Protein AF-A0A973GN82-F1 (afdb_monomer)

Foldseek 3Di:
DFADDFLVCLLQLLFADPCLQVQLLVLLVPQLVVQPFWQWKFWFDCSLVVNDARRDATEMETDGDDPDPVRLVVSVVSSVVSNVVSCVVRSHHYDYPDDDPPDDVVNCVVPPCDLLNLVRVVVSCVDPSGNPNDDDPVSVVSVPDDDPLLVVVLVVLVVLLVLLVPQDQWADSPDPSNRVSLVSLLCVQLVQLVSLCVVVVPPDPVPPVRSNVSVVPDPFDPLLVVLNVLSPVLSVVVSVLVVVSNVCRNVQDPVNSVVVVVSSRVSSNSSSVSSNSNSVRVSVVSVVVD

Structure (mmCIF, N/CA/C/O backbone):
data_AF-A0A973GN82-F1
#
_entry.id   AF-A0A973GN82-F1
#
loop_
_atom_site.group_PDB
_atom_site.id
_atom_site.type_symbol
_atom_site.label_atom_id
_atom_site.label_alt_id
_atom_site.label_comp_id
_atom_site.label_asym_id
_atom_site.label_entity_id
_atom_site.label_seq_id
_atom_site.pdbx_PDB_ins_code
_atom_site.Cartn_x
_atom_site.Cartn_y
_atom_site.Cartn_z
_atom_site.occupancy
_atom_site.B_iso_or_equiv
_atom_site.auth_seq_id
_atom_site.auth_comp_id
_atom_site.auth_asym_id
_atom_site.auth_atom_id
_atom_site.pdbx_PDB_model_num
ATOM 1 N N . MET A 1 1 ? -0.354 1.798 1.390 1.00 60.47 1 MET A N 1
ATOM 2 C CA . MET A 1 1 ? 0.677 0.922 0.785 1.00 60.47 1 MET A CA 1
ATOM 3 C C . MET A 1 1 ? 0.715 1.146 -0.733 1.00 60.47 1 MET A C 1
ATOM 5 O O . MET A 1 1 ? -0.150 1.851 -1.234 1.00 60.47 1 MET A O 1
ATOM 9 N N . GLY A 1 2 ? 1.735 0.681 -1.466 1.00 79.25 2 GLY A N 1
ATOM 10 C CA . GLY A 1 2 ? 1.839 0.871 -2.925 1.00 79.25 2 GLY A CA 1
ATOM 11 C C . GLY A 1 2 ? 1.819 -0.453 -3.690 1.00 79.25 2 GLY A C 1
ATOM 12 O O . GLY A 1 2 ? 2.875 -1.052 -3.871 1.00 79.25 2 GLY A O 1
ATOM 13 N N . VAL A 1 3 ? 0.655 -0.880 -4.179 1.00 88.69 3 VAL A N 1
ATOM 14 C CA . VAL A 1 3 ? 0.427 -2.168 -4.855 1.00 88.69 3 VAL A CA 1
ATOM 15 C C . VAL A 1 3 ? 1.295 -2.319 -6.111 1.00 88.69 3 VAL A C 1
ATOM 17 O O . VAL A 1 3 ? 1.466 -1.372 -6.887 1.00 88.69 3 VAL A O 1
ATOM 20 N N . ILE A 1 4 ? 1.841 -3.526 -6.299 1.00 89.38 4 ILE A N 1
ATOM 21 C CA . ILE A 1 4 ? 2.437 -3.995 -7.557 1.00 89.38 4 ILE A CA 1
ATOM 22 C C . ILE A 1 4 ? 1.507 -5.048 -8.164 1.00 89.38 4 ILE A C 1
ATOM 24 O O . ILE A 1 4 ? 1.378 -6.145 -7.620 1.00 89.38 4 ILE A O 1
ATOM 28 N N . TYR A 1 5 ? 0.871 -4.709 -9.284 1.00 88.69 5 TYR A N 1
ATOM 29 C CA . TYR A 1 5 ? -0.055 -5.587 -9.999 1.00 88.69 5 TYR A CA 1
ATOM 30 C C . TYR A 1 5 ? 0.686 -6.697 -10.743 1.00 88.69 5 TYR A C 1
ATOM 32 O O . TYR A 1 5 ? 1.762 -6.495 -11.308 1.00 88.69 5 TYR A O 1
ATOM 40 N N . SER A 1 6 ? 0.099 -7.889 -10.754 1.00 87.88 6 SER A N 1
ATOM 41 C CA . SER A 1 6 ? 0.573 -8.981 -11.600 1.00 87.88 6 SER A CA 1
ATOM 42 C C . SER A 1 6 ? 0.220 -8.736 -13.070 1.00 87.88 6 SER A C 1
ATOM 44 O O . SER A 1 6 ? -0.770 -8.078 -13.392 1.00 87.88 6 SER A O 1
ATOM 46 N N . SER A 1 7 ? 0.970 -9.344 -13.991 1.00 87.62 7 SER A N 1
ATOM 47 C CA . SER A 1 7 ? 0.651 -9.322 -15.427 1.00 87.62 7 SER A CA 1
ATOM 48 C C . SER A 1 7 ? -0.754 -9.866 -15.720 1.00 87.62 7 SER A C 1
ATOM 50 O O . SER A 1 7 ? -1.430 -9.426 -16.648 1.00 87.62 7 SER A O 1
ATOM 52 N N . ALA A 1 8 ? -1.218 -10.821 -14.906 1.00 87.38 8 ALA A N 1
ATOM 53 C CA . ALA A 1 8 ? -2.556 -11.389 -15.004 1.00 87.38 8 ALA A CA 1
ATOM 54 C C . ALA A 1 8 ? -3.647 -10.383 -14.605 1.00 87.38 8 ALA A C 1
ATOM 56 O O . ALA A 1 8 ? -4.681 -10.330 -15.265 1.00 87.38 8 ALA A O 1
ATOM 57 N N . GLU A 1 9 ? -3.425 -9.578 -13.563 1.00 88.44 9 GLU A N 1
ATOM 58 C CA . GLU A 1 9 ? -4.331 -8.478 -13.205 1.00 88.44 9 GLU A CA 1
ATOM 59 C C . GLU A 1 9 ? -4.343 -7.414 -14.304 1.00 88.44 9 GLU A C 1
ATOM 61 O O . GLU A 1 9 ? -5.416 -7.014 -14.753 1.00 88.44 9 GLU A O 1
ATOM 66 N N . LEU A 1 10 ? -3.167 -7.047 -14.819 1.00 86.94 10 LEU A N 1
ATOM 67 C CA . LEU A 1 10 ? -3.039 -6.061 -15.889 1.00 86.94 10 LEU A CA 1
ATOM 68 C C . LEU A 1 10 ? -3.772 -6.497 -17.169 1.00 86.94 10 LEU A C 1
ATOM 70 O O . LEU A 1 10 ? -4.616 -5.770 -17.675 1.00 86.94 10 LEU A O 1
ATOM 74 N N . SER A 1 11 ? -3.517 -7.718 -17.651 1.00 85.75 11 SER A N 1
ATOM 75 C CA . SER A 1 11 ? -4.138 -8.261 -18.875 1.00 85.75 11 SER A CA 1
ATOM 76 C C . SER A 1 11 ? -5.664 -8.377 -18.812 1.00 85.75 11 SER A C 1
ATOM 78 O O . SER A 1 11 ? -6.322 -8.414 -19.848 1.00 85.75 11 SER A O 1
ATOM 80 N N . ARG A 1 12 ? -6.238 -8.441 -17.605 1.00 86.00 12 ARG A N 1
ATOM 81 C CA . ARG A 1 12 ? -7.692 -8.477 -17.390 1.00 86.00 12 ARG A CA 1
ATOM 82 C C . ARG A 1 12 ? -8.290 -7.093 -17.140 1.00 86.00 12 ARG A C 1
ATOM 84 O O . ARG A 1 12 ? -9.493 -7.000 -16.921 1.00 86.00 12 ARG A O 1
ATOM 91 N N . GLY A 1 13 ? -7.474 -6.038 -17.135 1.00 83.12 13 GLY A N 1
ATOM 92 C CA . GLY A 1 13 ? -7.902 -4.701 -16.731 1.00 83.12 13 GLY A CA 1
ATOM 93 C C . GLY A 1 13 ? -8.304 -4.619 -15.255 1.00 83.12 13 GLY A C 1
ATOM 94 O O . GLY A 1 13 ? -9.050 -3.721 -14.884 1.00 83.12 13 GLY A O 1
ATOM 95 N N . HIS A 1 14 ? -7.834 -5.540 -14.404 1.00 88.56 14 HIS A N 1
ATOM 96 C CA . HIS A 1 14 ? -8.114 -5.560 -12.963 1.00 88.56 14 HIS A CA 1
ATOM 97 C C . HIS A 1 14 ? -7.191 -4.591 -12.209 1.00 88.56 14 HIS A C 1
ATOM 99 O O . HIS A 1 14 ? -6.468 -4.969 -11.285 1.00 88.56 14 HIS A O 1
ATOM 105 N N . ILE A 1 15 ? -7.196 -3.337 -12.643 1.00 88.31 15 ILE A N 1
ATOM 106 C CA . ILE A 1 15 ? -6.488 -2.216 -12.029 1.00 88.31 15 ILE A CA 1
ATOM 107 C C . ILE A 1 15 ? -7.517 -1.135 -11.671 1.00 88.31 15 ILE A C 1
ATOM 109 O O . ILE A 1 15 ? -8.510 -0.997 -12.390 1.00 88.31 15 ILE A O 1
ATOM 113 N N . PRO A 1 16 ? -7.330 -0.381 -10.573 1.00 88.69 16 PRO A N 1
ATOM 114 C CA . PRO A 1 16 ? -8.265 0.662 -10.180 1.00 88.69 16 PRO A CA 1
ATOM 115 C C . PRO A 1 16 ? -8.490 1.697 -11.279 1.00 88.69 16 PRO A C 1
ATOM 117 O O . PRO A 1 16 ? -7.542 2.163 -11.916 1.00 88.69 16 PRO A O 1
ATOM 120 N N . SER A 1 17 ? -9.746 2.102 -11.449 1.00 85.94 17 SER A N 1
ATOM 121 C CA . SER A 1 17 ? -10.091 3.287 -12.233 1.00 85.94 17 SER A CA 1
ATOM 122 C C . SER A 1 17 ? -9.676 4.571 -11.500 1.00 85.94 17 SER A C 1
ATOM 124 O O . SER A 1 17 ? -9.373 4.555 -10.307 1.00 85.94 17 SER A O 1
ATOM 126 N N . GLU A 1 18 ? -9.711 5.712 -12.194 1.00 80.19 18 GLU A N 1
ATOM 127 C CA . GLU A 1 18 ? -9.360 7.024 -11.623 1.00 80.19 18 GLU A CA 1
ATOM 128 C C . GLU A 1 18 ? -10.204 7.394 -10.386 1.00 80.19 18 GLU A C 1
ATOM 130 O O . GLU A 1 18 ? -9.696 8.009 -9.450 1.00 80.19 18 GLU A O 1
ATOM 135 N N . CYS A 1 19 ? -11.471 6.968 -10.341 1.00 86.06 19 CYS A N 1
ATOM 136 C CA . CYS A 1 19 ? -12.370 7.185 -9.202 1.00 86.06 19 CYS A CA 1
ATOM 137 C C . CYS A 1 19 ? -12.537 5.950 -8.301 1.00 86.06 19 CYS A C 1
ATOM 139 O O . CYS A 1 19 ? -13.267 6.019 -7.310 1.00 86.06 19 CYS A O 1
ATOM 141 N N . GLY A 1 20 ? -11.857 4.837 -8.603 1.00 90.25 20 GLY A N 1
ATOM 142 C CA . GLY A 1 20 ? -12.085 3.542 -7.959 1.00 90.25 20 GLY A CA 1
ATOM 143 C C . GLY A 1 20 ? -11.918 3.580 -6.440 1.00 90.25 20 GLY A C 1
ATOM 144 O O . GLY A 1 20 ? -12.718 2.984 -5.725 1.00 90.25 20 GLY A O 1
ATOM 145 N N . HIS A 1 21 ? -10.935 4.324 -5.923 1.00 92.50 21 HIS A N 1
ATOM 146 C CA . HIS A 1 21 ? -10.698 4.464 -4.478 1.00 92.50 21 HIS A CA 1
ATOM 147 C C . HIS A 1 21 ? -11.821 5.196 -3.751 1.00 92.50 21 HIS A C 1
ATOM 149 O O . HIS A 1 21 ? -12.198 4.793 -2.652 1.00 92.50 21 HIS A O 1
ATOM 155 N N . ILE A 1 22 ? -12.377 6.243 -4.365 1.00 91.56 22 ILE A N 1
ATOM 156 C CA . ILE A 1 22 ? -13.505 6.992 -3.801 1.00 91.56 22 ILE A CA 1
ATOM 157 C C . ILE A 1 22 ? -14.766 6.132 -3.829 1.00 91.56 22 ILE A C 1
ATOM 159 O O . ILE A 1 22 ? -15.468 6.042 -2.823 1.00 91.56 22 ILE A O 1
ATOM 163 N N . GLU A 1 23 ? -15.026 5.449 -4.944 1.00 93.19 23 GLU A N 1
ATOM 164 C CA . GLU A 1 23 ? -16.157 4.526 -5.069 1.00 93.19 23 GLU A CA 1
ATOM 165 C C . GLU A 1 23 ? -16.065 3.372 -4.063 1.00 93.19 23 GLU A C 1
ATOM 167 O O . GLU A 1 23 ? -17.063 3.016 -3.430 1.00 93.19 23 GLU A O 1
ATOM 172 N N . ALA A 1 24 ? -14.866 2.809 -3.884 1.00 94.19 24 ALA A N 1
ATOM 173 C CA . ALA A 1 24 ? -14.603 1.753 -2.917 1.00 94.19 24 ALA A CA 1
ATOM 174 C C . ALA A 1 24 ? -14.850 2.247 -1.489 1.00 94.19 24 ALA A C 1
ATOM 176 O O . ALA A 1 24 ? -15.611 1.628 -0.748 1.00 94.19 24 ALA A O 1
ATOM 177 N N . ALA A 1 25 ? -14.282 3.399 -1.126 1.00 92.06 25 ALA A N 1
ATOM 178 C CA . ALA A 1 25 ? -14.474 4.004 0.187 1.00 92.06 25 ALA A CA 1
ATOM 179 C C . ALA A 1 25 ? -15.957 4.268 0.489 1.00 92.06 25 ALA A C 1
ATOM 181 O O . ALA A 1 25 ? -16.451 3.876 1.544 1.00 92.06 25 ALA A O 1
ATOM 182 N N . GLN A 1 26 ? -16.693 4.866 -0.450 1.00 90.88 26 GLN A N 1
ATOM 183 C CA . GLN A 1 26 ? -18.125 5.142 -0.292 1.00 90.88 26 GLN A CA 1
ATOM 184 C C . GLN A 1 26 ? -18.961 3.860 -0.175 1.00 90.88 26 GLN A C 1
ATOM 186 O O . GLN A 1 26 ? -19.884 3.793 0.642 1.00 90.88 26 GLN A O 1
ATOM 191 N N . SER A 1 27 ? -18.640 2.828 -0.964 1.00 92.50 27 SER A N 1
ATOM 192 C CA . SER A 1 27 ? -19.278 1.510 -0.857 1.00 92.50 27 SER A CA 1
ATOM 193 C C . SER A 1 27 ? -19.071 0.930 0.542 1.00 92.50 27 SER A C 1
ATOM 195 O O . SER A 1 27 ? -20.054 0.612 1.207 1.00 92.50 27 SER A O 1
ATOM 197 N N . LEU A 1 28 ? -17.841 0.916 1.062 1.00 92.06 28 LEU A N 1
ATOM 198 C CA . LEU A 1 28 ? -17.560 0.361 2.391 1.00 92.06 28 LEU A CA 1
ATOM 199 C C . LEU A 1 28 ? -18.221 1.155 3.520 1.00 92.06 28 LEU A C 1
ATOM 201 O O . LEU A 1 28 ? -18.880 0.560 4.372 1.00 92.06 28 LEU A O 1
ATOM 205 N N . VAL A 1 29 ? -18.128 2.487 3.494 1.00 89.25 29 VAL A N 1
ATOM 206 C CA . VAL A 1 29 ? -18.757 3.366 4.500 1.00 89.25 29 VAL A CA 1
ATOM 207 C C . VAL A 1 29 ? -20.287 3.239 4.495 1.00 89.25 29 VAL A C 1
ATOM 209 O O . VAL A 1 29 ? -20.926 3.452 5.522 1.00 89.25 29 VAL A O 1
ATOM 212 N N . SER A 1 30 ? -20.898 2.866 3.367 1.00 88.94 30 SER A N 1
ATOM 213 C CA . SER A 1 30 ? -22.356 2.713 3.267 1.00 88.94 30 SER A CA 1
ATOM 214 C C . SER A 1 30 ? -22.867 1.291 3.518 1.00 88.94 30 SER A C 1
ATOM 216 O O . SER A 1 30 ? -23.986 1.136 4.016 1.00 88.94 30 SER A O 1
ATOM 218 N N . GLU A 1 31 ? -22.094 0.262 3.168 1.00 91.75 31 GLU A N 1
ATOM 219 C CA . GLU A 1 31 ? -22.513 -1.143 3.226 1.00 91.75 31 GLU A CA 1
ATOM 220 C C . GLU A 1 31 ? -22.103 -1.832 4.527 1.00 91.75 31 GLU A C 1
ATOM 222 O O . GLU A 1 31 ? -22.922 -2.547 5.105 1.00 91.75 31 GLU A O 1
ATOM 227 N N . VAL A 1 32 ? -20.878 -1.605 5.016 1.00 90.75 32 VAL A N 1
ATOM 228 C CA . VAL A 1 32 ? -20.359 -2.290 6.213 1.00 90.75 32 VAL A CA 1
ATOM 229 C C . VAL A 1 32 ? -21.197 -1.976 7.463 1.00 90.75 32 VAL A C 1
ATOM 231 O O . VAL A 1 32 ? -21.572 -2.924 8.151 1.00 90.75 32 VAL A O 1
ATOM 234 N N . PRO A 1 33 ? -21.628 -0.723 7.732 1.00 88.56 33 PRO A N 1
ATOM 235 C CA . PRO A 1 33 ? -22.475 -0.427 8.895 1.00 88.56 33 PRO A CA 1
ATOM 236 C C . PRO A 1 33 ? -23.880 -1.045 8.851 1.00 88.56 33 PRO A C 1
ATOM 238 O O . PRO A 1 33 ? -24.604 -0.992 9.842 1.00 88.56 33 PRO A O 1
ATOM 241 N N . ARG A 1 34 ? -24.312 -1.593 7.705 1.00 88.56 34 ARG A N 1
ATOM 242 C CA . ARG A 1 34 ? -25.607 -2.289 7.586 1.00 88.56 34 ARG A CA 1
ATOM 243 C C . ARG A 1 34 ? -25.533 -3.741 8.046 1.00 88.56 34 ARG A C 1
ATOM 245 O O . ARG A 1 34 ? -26.577 -4.378 8.180 1.00 88.56 34 ARG A O 1
ATOM 252 N N . LEU A 1 35 ? -24.327 -4.269 8.253 1.00 88.31 35 LEU A N 1
ATOM 253 C CA . LEU A 1 35 ? -24.125 -5.577 8.855 1.00 88.31 35 LEU A CA 1
ATOM 254 C C . LE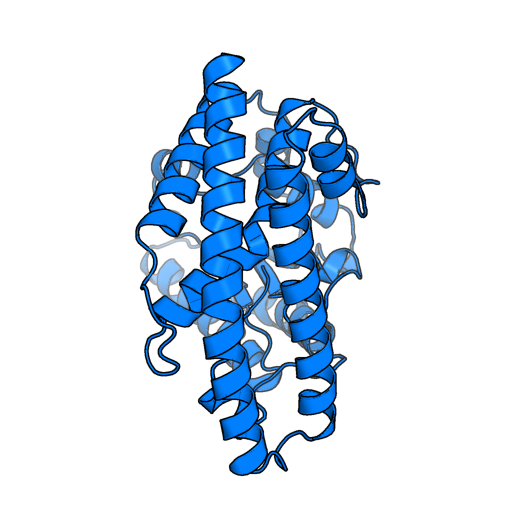U A 1 35 ? -24.477 -5.486 10.345 1.00 88.31 35 LEU A C 1
ATOM 256 O O . LEU A 1 35 ? -24.013 -4.587 11.047 1.00 88.31 35 LEU A O 1
ATOM 260 N N . GLY A 1 36 ? -25.313 -6.406 10.832 1.00 82.88 36 GLY A N 1
ATOM 261 C CA . GLY A 1 36 ? -25.623 -6.490 12.260 1.00 82.88 36 GLY A CA 1
ATOM 262 C C . GLY A 1 36 ? -24.341 -6.636 13.083 1.00 82.88 36 GLY A C 1
ATOM 263 O O . GLY A 1 36 ? -23.402 -7.289 12.645 1.00 82.88 36 GLY A O 1
ATOM 264 N N . GLY A 1 37 ? -24.273 -5.991 14.247 1.00 82.69 37 GLY A N 1
ATOM 265 C CA . GLY A 1 37 ? -23.100 -6.051 15.125 1.00 82.69 37 GLY A CA 1
ATOM 266 C C . GLY A 1 37 ? -21.954 -5.102 14.756 1.00 82.69 37 GLY A C 1
ATOM 267 O O . GLY A 1 37 ? -21.098 -4.865 15.602 1.00 82.69 37 GLY A O 1
ATOM 268 N N . VAL A 1 38 ? -21.928 -4.484 13.569 1.00 85.69 38 VAL A N 1
ATOM 269 C CA . VAL A 1 38 ? -20.925 -3.449 13.258 1.00 85.69 38 VAL A CA 1
ATOM 270 C C . VAL A 1 38 ? -21.242 -2.160 14.014 1.00 85.69 38 VAL A C 1
ATOM 272 O O . VAL A 1 38 ? -22.342 -1.620 13.935 1.00 85.69 38 VAL A O 1
ATOM 275 N N . VAL A 1 39 ? -20.245 -1.651 14.732 1.00 79.50 39 VAL A N 1
ATOM 276 C CA . VAL A 1 39 ? -20.320 -0.394 15.489 1.00 79.50 39 VAL A CA 1
ATOM 277 C C . VAL A 1 39 ? -19.689 0.749 14.711 1.00 79.50 39 VAL A C 1
ATOM 279 O O . VAL A 1 39 ? -20.167 1.878 14.772 1.00 79.50 39 VAL A O 1
ATOM 282 N N . LEU A 1 40 ? -18.595 0.462 14.007 1.00 77.31 40 LEU A N 1
ATOM 283 C CA . LEU A 1 40 ? -17.728 1.476 13.432 1.00 77.31 40 LEU A CA 1
ATOM 284 C C . LEU A 1 40 ? -17.138 1.015 12.109 1.00 77.31 40 LEU A C 1
ATOM 286 O O . LEU A 1 40 ? -16.671 -0.115 11.989 1.00 77.31 40 LEU A O 1
ATOM 290 N N . THR A 1 41 ? -17.080 1.922 11.141 1.00 83.62 41 THR A N 1
ATOM 291 C CA . THR A 1 41 ? -16.275 1.776 9.928 1.00 83.62 41 THR A CA 1
ATOM 292 C C . THR A 1 41 ? -15.559 3.091 9.650 1.00 83.62 41 THR A C 1
ATOM 294 O O . THR A 1 41 ? -16.212 4.122 9.519 1.00 83.62 41 THR A O 1
ATOM 297 N N . ILE A 1 42 ? -14.228 3.049 9.564 1.00 81.88 42 ILE A N 1
ATOM 298 C CA . ILE A 1 42 ? -13.377 4.199 9.243 1.00 81.88 42 ILE A CA 1
ATOM 299 C C . ILE A 1 42 ? -12.550 3.862 8.010 1.00 81.88 42 ILE A C 1
ATOM 301 O O . ILE A 1 42 ? -11.822 2.869 8.001 1.00 81.88 42 ILE A O 1
ATOM 305 N N . VAL A 1 43 ? -12.619 4.729 7.004 1.00 84.88 43 VAL A N 1
ATOM 306 C CA . VAL A 1 43 ? -11.640 4.773 5.912 1.00 84.88 43 VAL A CA 1
ATOM 307 C C . VAL A 1 43 ? -10.533 5.738 6.312 1.00 84.88 43 VAL A C 1
ATOM 309 O O . VAL A 1 43 ? -10.818 6.851 6.756 1.00 84.88 43 VAL A O 1
ATOM 312 N N . HIS A 1 44 ? -9.277 5.329 6.159 1.00 80.50 44 HIS A N 1
ATOM 313 C CA . HIS A 1 44 ? -8.142 6.175 6.514 1.00 80.50 44 HIS A CA 1
ATOM 314 C C . HIS A 1 44 ? -7.025 6.124 5.464 1.00 80.50 44 HIS A C 1
ATOM 316 O O . HIS A 1 44 ? -7.169 5.563 4.378 1.00 80.50 44 HIS A O 1
ATOM 322 N N . GLY A 1 45 ? -5.896 6.756 5.787 1.00 77.56 45 GLY A N 1
ATOM 323 C CA . GLY A 1 45 ? -4.725 6.802 4.921 1.00 77.56 45 GLY A CA 1
ATOM 324 C C . GLY A 1 45 ? -4.913 7.738 3.729 1.00 77.56 45 GLY A C 1
ATOM 325 O O . GLY A 1 45 ? -5.534 8.793 3.831 1.00 77.56 45 GLY A O 1
ATOM 326 N N . SER A 1 46 ? -4.347 7.354 2.586 1.00 80.06 46 SER A N 1
ATOM 327 C CA . SER A 1 46 ? -4.207 8.266 1.442 1.00 80.06 46 SER A CA 1
ATOM 328 C C . SER A 1 46 ? -5.538 8.728 0.836 1.00 80.06 46 SER A C 1
ATOM 330 O O . SER A 1 46 ? -5.587 9.792 0.220 1.00 80.06 46 SER A O 1
ATOM 332 N N . VAL A 1 47 ? -6.617 7.959 1.021 1.00 84.56 47 VAL A N 1
ATOM 333 C CA . VAL A 1 47 ? -7.943 8.295 0.487 1.00 84.56 47 VAL A CA 1
ATOM 334 C C . VAL A 1 47 ? -8.599 9.420 1.278 1.00 84.56 47 VAL A C 1
ATOM 336 O O . VAL A 1 47 ? -9.020 10.401 0.667 1.00 84.56 47 VAL A O 1
ATOM 339 N N . SER A 1 48 ? -8.620 9.337 2.613 1.00 78.38 48 SER A N 1
ATOM 340 C CA . SER A 1 48 ? -9.197 10.397 3.453 1.00 78.38 48 SER A CA 1
ATOM 341 C C . SER A 1 48 ? -8.419 11.714 3.363 1.00 78.38 48 SER A C 1
ATOM 343 O O . SER A 1 48 ? -8.993 12.787 3.516 1.00 78.38 48 SER A O 1
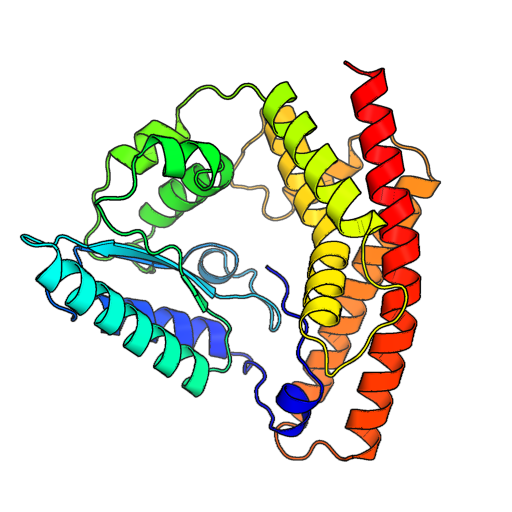ATOM 345 N N . GLU A 1 49 ? -7.128 11.650 3.035 1.00 77.94 49 GLU A N 1
ATOM 346 C CA . GLU A 1 49 ? -6.262 12.820 2.845 1.00 77.94 49 GLU A CA 1
ATOM 347 C C . GLU A 1 49 ? -6.293 13.402 1.419 1.00 77.94 49 GLU A C 1
ATOM 349 O O . GLU A 1 49 ? -5.625 14.400 1.153 1.00 77.94 49 GLU A O 1
ATOM 354 N N . GLY A 1 50 ? -6.982 12.760 0.467 1.00 77.12 50 GLY A N 1
ATOM 355 C CA . GLY A 1 50 ? -6.981 13.184 -0.940 1.00 77.12 50 GLY A CA 1
ATOM 356 C C . GLY A 1 50 ? -5.627 13.025 -1.650 1.00 77.12 50 GLY A C 1
ATOM 357 O O . GLY A 1 50 ? -5.368 13.697 -2.646 1.00 77.12 50 GLY A O 1
ATOM 358 N N . ARG A 1 51 ? -4.753 12.144 -1.146 1.00 81.31 51 ARG A N 1
ATOM 359 C CA . ARG A 1 51 ? -3.397 11.883 -1.676 1.00 81.31 51 ARG A CA 1
ATOM 360 C C . ARG A 1 51 ? -3.245 10.500 -2.306 1.00 81.31 51 ARG A C 1
ATOM 362 O O . ARG A 1 51 ? -2.126 10.060 -2.585 1.00 81.31 51 ARG A O 1
ATOM 369 N N . PHE A 1 52 ? -4.345 9.776 -2.471 1.00 85.50 52 PHE A N 1
ATOM 370 C CA . PHE A 1 52 ? -4.331 8.449 -3.062 1.00 85.50 52 PHE A CA 1
ATOM 371 C C . PHE A 1 52 ? -3.897 8.507 -4.526 1.00 85.50 52 PHE A C 1
ATOM 373 O O . PHE A 1 52 ? -4.091 9.493 -5.236 1.00 85.50 52 PHE A O 1
ATOM 380 N N . ASN A 1 53 ? -3.284 7.423 -4.978 1.00 84.12 53 ASN A N 1
ATOM 381 C CA . ASN A 1 53 ? -3.016 7.193 -6.386 1.00 84.12 53 ASN A CA 1
ATOM 382 C C . ASN A 1 53 ? -3.480 5.783 -6.751 1.00 84.12 53 ASN A C 1
ATOM 384 O O . ASN A 1 53 ? -3.897 5.010 -5.896 1.00 84.12 53 ASN A O 1
ATOM 388 N N . MET A 1 54 ? -3.370 5.426 -8.024 1.00 84.06 54 MET A N 1
ATOM 389 C CA . MET A 1 54 ? -3.844 4.137 -8.530 1.00 84.06 54 MET A CA 1
ATOM 390 C C . MET A 1 54 ? -3.207 2.905 -7.881 1.00 84.06 54 MET A C 1
ATOM 392 O O . MET A 1 54 ? -3.733 1.812 -8.020 1.00 84.06 54 MET A O 1
ATOM 396 N N . ARG A 1 55 ? -2.073 3.069 -7.198 1.00 87.50 55 ARG A N 1
ATOM 397 C CA . ARG A 1 55 ? -1.394 2.002 -6.461 1.00 87.50 55 ARG A CA 1
ATOM 398 C C . ARG A 1 55 ? -1.666 2.048 -4.973 1.00 87.50 55 ARG A C 1
ATOM 400 O O . ARG A 1 55 ? -1.201 1.158 -4.268 1.00 87.50 55 ARG A O 1
ATOM 407 N N . SER A 1 56 ? -2.332 3.086 -4.482 1.00 86.19 56 SER A N 1
ATOM 408 C CA . SER A 1 56 ? -2.808 3.078 -3.113 1.00 86.19 56 SER A CA 1
ATOM 409 C C . SER A 1 56 ? -3.689 1.847 -2.922 1.00 86.19 56 SER A C 1
ATOM 411 O O . SER A 1 56 ? -4.494 1.490 -3.777 1.00 86.19 56 SER A O 1
ATOM 413 N N . ASP A 1 57 ? -3.516 1.175 -1.808 1.00 87.94 57 ASP A N 1
ATOM 414 C CA . ASP A 1 57 ? -4.589 0.404 -1.206 1.00 87.94 57 ASP A CA 1
ATOM 415 C C . ASP A 1 57 ? -5.636 1.346 -0.596 1.00 87.94 57 ASP A C 1
ATOM 417 O O . ASP A 1 57 ? -5.468 2.571 -0.520 1.00 87.94 57 ASP A O 1
ATOM 421 N N . LEU A 1 58 ? -6.743 0.749 -0.180 1.00 89.25 58 LEU A N 1
ATOM 422 C CA . LEU A 1 58 ? -7.725 1.380 0.674 1.00 89.25 58 LEU A CA 1
ATOM 423 C C . LEU A 1 58 ? -7.594 0.785 2.070 1.00 89.25 58 LEU A C 1
ATOM 425 O O . LEU A 1 58 ? -7.920 -0.383 2.277 1.00 89.25 58 LEU A O 1
ATOM 429 N N . ASP A 1 59 ? -7.131 1.588 3.018 1.00 85.81 59 ASP A N 1
ATOM 430 C CA . ASP A 1 59 ? -7.031 1.153 4.399 1.00 85.81 59 ASP A CA 1
ATOM 431 C C . ASP A 1 59 ? -8.367 1.359 5.137 1.00 85.81 59 ASP A C 1
ATOM 433 O O . ASP A 1 59 ? -8.914 2.473 5.170 1.00 85.81 59 ASP A O 1
ATOM 437 N N . VAL A 1 60 ? -8.890 0.290 5.749 1.00 83.31 60 VAL A N 1
ATOM 438 C CA . VAL A 1 60 ? -10.173 0.322 6.469 1.00 83.31 60 VAL A CA 1
ATOM 439 C C . VAL A 1 60 ? -10.069 -0.334 7.840 1.00 83.31 60 VAL A C 1
ATOM 441 O O . VAL A 1 60 ? -9.587 -1.461 7.996 1.00 83.31 60 VAL A O 1
ATOM 444 N N . ALA A 1 61 ? -10.594 0.367 8.843 1.00 80.75 61 ALA A N 1
ATOM 445 C CA . ALA A 1 61 ? -10.787 -0.146 10.190 1.00 80.75 61 ALA A CA 1
ATOM 446 C C . ALA A 1 61 ? -12.280 -0.374 10.450 1.00 80.75 61 ALA A C 1
ATOM 448 O O . ALA A 1 61 ? -13.100 0.519 10.230 1.00 80.75 61 ALA A O 1
ATOM 449 N N . VAL A 1 62 ? -12.628 -1.567 10.936 1.00 81.94 62 VAL A N 1
ATOM 450 C CA . VAL A 1 62 ? -14.006 -1.932 11.283 1.00 81.94 62 VAL A CA 1
ATOM 451 C C . VAL A 1 62 ? -14.042 -2.423 12.725 1.00 81.94 62 VAL A C 1
ATOM 453 O O . VAL A 1 62 ? -13.332 -3.369 13.067 1.00 81.94 62 VAL A O 1
ATOM 456 N N . THR A 1 63 ? -14.883 -1.807 13.556 1.00 78.00 63 THR A N 1
ATOM 457 C CA . THR A 1 63 ? -15.166 -2.283 14.920 1.00 78.00 63 THR A CA 1
ATOM 458 C C . THR A 1 63 ? -16.565 -2.863 14.961 1.00 78.00 63 THR A C 1
ATOM 460 O O . THR A 1 63 ? -17.509 -2.288 14.419 1.00 78.00 63 THR A O 1
ATOM 463 N N . TYR A 1 64 ? -16.707 -3.987 15.646 1.00 82.44 64 TYR A N 1
ATOM 464 C CA . TYR A 1 64 ? -17.965 -4.691 15.809 1.00 82.44 64 TYR A CA 1
ATOM 465 C C . TYR A 1 64 ? -18.099 -5.224 17.238 1.00 82.44 64 TYR A C 1
ATOM 467 O O . TYR A 1 64 ? -17.118 -5.320 17.978 1.00 82.44 64 TYR A O 1
ATOM 475 N N . ILE A 1 65 ? -19.331 -5.528 17.628 1.00 81.38 65 ILE A N 1
ATOM 476 C CA . ILE A 1 65 ? -19.699 -6.176 18.881 1.00 81.38 65 ILE A CA 1
ATOM 477 C C . ILE A 1 65 ? -20.352 -7.505 18.523 1.00 81.38 65 ILE A C 1
ATOM 479 O O . ILE A 1 65 ? -21.273 -7.551 17.708 1.00 81.38 65 ILE A O 1
ATOM 483 N N . ALA A 1 66 ? -19.889 -8.566 19.171 1.00 81.69 66 ALA A N 1
ATOM 484 C CA . ALA A 1 66 ? -20.483 -9.889 19.114 1.00 81.69 66 ALA A CA 1
ATOM 485 C C . ALA A 1 66 ? -20.762 -10.371 20.542 1.00 81.69 66 ALA A C 1
ATOM 487 O O . ALA A 1 66 ? -19.945 -10.164 21.441 1.00 81.69 66 ALA A O 1
ATOM 488 N N . GLU A 1 67 ? -21.928 -10.978 20.763 1.00 83.12 67 GLU A N 1
ATOM 489 C CA . GLU A 1 67 ? -22.311 -11.512 22.078 1.00 83.12 67 GLU A CA 1
ATOM 490 C C . GLU A 1 67 ? -21.738 -12.915 22.305 1.00 83.12 67 GLU A C 1
ATOM 492 O O . GLU A 1 67 ? -21.443 -13.300 23.440 1.00 83.12 67 GLU A O 1
ATOM 497 N N . THR A 1 68 ? -21.546 -13.671 21.222 1.00 83.56 68 THR A N 1
ATOM 498 C CA . THR A 1 68 ? -20.947 -15.003 21.238 1.00 83.56 68 THR A CA 1
ATOM 499 C C . THR A 1 68 ? -19.854 -15.141 20.170 1.00 83.56 68 THR A C 1
ATOM 501 O O . THR A 1 68 ? -19.872 -14.419 19.172 1.00 83.56 68 THR A O 1
ATOM 504 N N . PRO A 1 69 ? -18.929 -16.111 20.311 1.00 81.06 69 PRO A N 1
ATOM 505 C CA . PRO A 1 69 ? -17.951 -16.407 19.262 1.00 81.06 69 PRO A CA 1
ATOM 506 C C . PRO A 1 69 ? -18.585 -16.806 17.919 1.00 81.06 69 PRO A C 1
ATOM 508 O O . PRO A 1 69 ? -18.005 -16.563 16.868 1.00 81.06 69 PRO A O 1
ATOM 511 N N . ALA A 1 70 ? -19.770 -17.429 17.927 1.00 81.44 70 ALA A N 1
ATOM 512 C CA . ALA A 1 70 ? -20.467 -17.791 16.692 1.00 81.44 70 ALA A CA 1
ATOM 513 C C . ALA A 1 70 ? -20.942 -16.542 15.929 1.00 81.44 70 ALA A C 1
ATOM 515 O O . ALA A 1 70 ? -20.732 -16.460 14.720 1.00 81.44 70 ALA A O 1
ATOM 516 N N . ASP A 1 71 ? -21.492 -15.558 16.648 1.00 83.56 71 ASP A N 1
ATOM 517 C CA . ASP A 1 71 ? -21.903 -14.271 16.071 1.00 83.56 71 ASP A CA 1
ATOM 518 C C . ASP A 1 71 ? -20.689 -13.490 15.553 1.00 83.56 71 ASP A C 1
ATOM 520 O O . ASP A 1 71 ? -20.751 -12.847 14.511 1.00 83.56 71 ASP A O 1
ATOM 524 N N . GLU A 1 72 ? -19.554 -13.573 16.250 1.00 82.94 72 GLU A N 1
ATOM 525 C CA . GLU A 1 72 ? -18.302 -12.946 15.822 1.00 82.94 72 GLU A CA 1
ATOM 526 C C . GLU A 1 72 ? -17.835 -13.455 14.457 1.00 82.94 72 GLU A C 1
ATOM 528 O O . GLU A 1 72 ? -17.525 -12.645 13.581 1.00 82.94 72 GLU A O 1
ATOM 533 N N . TYR A 1 73 ? -17.832 -14.773 14.240 1.00 83.50 73 TYR A N 1
ATOM 534 C CA . TYR A 1 73 ? -17.495 -15.327 12.928 1.00 83.50 73 TYR A CA 1
ATOM 535 C C . TYR A 1 73 ? -18.476 -14.869 11.846 1.00 83.50 73 TYR A C 1
ATOM 537 O O . TYR A 1 73 ? -18.035 -14.497 10.760 1.00 83.50 73 TYR A O 1
ATOM 545 N N . GLU A 1 74 ? -19.779 -14.831 12.141 1.00 87.94 74 GLU A N 1
ATOM 546 C CA . GLU A 1 74 ? -20.794 -14.360 11.192 1.00 87.94 74 GLU A CA 1
ATOM 547 C C . GLU A 1 74 ? -20.569 -12.893 10.793 1.00 87.94 74 GLU A C 1
ATOM 549 O O . GLU A 1 74 ? -20.577 -12.563 9.603 1.00 87.94 74 GLU A O 1
ATOM 554 N N . VAL A 1 75 ? -20.302 -12.014 11.765 1.00 87.50 75 VAL A N 1
ATOM 555 C CA . VAL A 1 75 ? -20.030 -10.593 11.505 1.00 87.50 75 VAL A CA 1
ATOM 556 C C . VAL A 1 75 ? -18.736 -10.420 10.712 1.00 87.50 75 VAL A C 1
ATOM 558 O O . VAL A 1 75 ? -18.724 -9.704 9.708 1.00 87.50 75 VAL A O 1
ATOM 561 N N . VAL A 1 76 ? -17.653 -11.094 11.110 1.00 87.50 76 VAL A N 1
ATOM 562 C CA . VAL A 1 76 ? -16.356 -11.016 10.418 1.00 87.50 76 VAL A CA 1
ATOM 563 C C . VAL A 1 76 ? -16.456 -11.523 8.980 1.00 87.50 76 VAL A C 1
ATOM 565 O O . VAL A 1 76 ? -15.918 -10.883 8.072 1.00 87.50 76 VAL A O 1
ATOM 568 N N . ASP A 1 77 ? -17.153 -12.633 8.746 1.00 89.44 77 ASP A N 1
ATOM 569 C CA . ASP A 1 77 ? -17.353 -13.172 7.400 1.00 89.44 77 ASP A CA 1
ATOM 570 C C . ASP A 1 77 ? -18.252 -12.259 6.557 1.00 89.44 77 ASP A C 1
ATOM 572 O O . ASP A 1 77 ? -17.972 -12.039 5.376 1.00 89.44 77 ASP A O 1
ATOM 576 N N . GLY A 1 78 ? -19.270 -11.642 7.166 1.00 91.88 78 GLY A N 1
ATOM 577 C CA . GLY A 1 78 ? -20.079 -10.602 6.534 1.00 91.88 78 GLY A CA 1
ATOM 578 C C . GLY A 1 78 ? -19.245 -9.397 6.090 1.00 91.88 78 GLY A C 1
ATOM 579 O O . GLY A 1 78 ? -19.377 -8.947 4.947 1.00 91.88 78 GLY A O 1
ATOM 580 N N . ILE A 1 79 ? -18.346 -8.909 6.954 1.00 91.38 79 ILE A N 1
ATOM 581 C CA . ILE A 1 79 ? -17.436 -7.798 6.635 1.00 91.38 79 ILE A CA 1
ATOM 582 C C . ILE A 1 79 ? -16.515 -8.199 5.480 1.00 91.38 79 ILE A C 1
ATOM 584 O O . ILE A 1 79 ? -16.457 -7.484 4.481 1.00 91.38 79 ILE A O 1
ATOM 588 N N . LYS A 1 80 ? -15.846 -9.357 5.566 1.00 90.38 80 LYS A N 1
ATOM 589 C CA . LYS A 1 80 ? -14.976 -9.868 4.490 1.00 90.38 80 LYS A CA 1
ATOM 590 C C . LYS A 1 80 ? -15.718 -9.984 3.164 1.00 90.38 80 LYS A C 1
ATOM 592 O O . LYS A 1 80 ? -15.206 -9.542 2.144 1.00 90.38 80 LYS A O 1
ATOM 597 N N . ALA A 1 81 ? -16.952 -10.483 3.179 1.00 93.50 81 ALA A N 1
ATOM 598 C CA . ALA A 1 81 ? -17.761 -10.587 1.973 1.00 93.50 81 ALA A CA 1
ATOM 599 C C . ALA A 1 81 ? -18.088 -9.215 1.359 1.00 93.50 81 ALA A C 1
ATOM 601 O O . ALA A 1 81 ? -18.183 -9.112 0.136 1.00 93.50 81 ALA A O 1
ATOM 602 N N . VAL A 1 82 ? -18.294 -8.167 2.167 1.00 95.00 82 VAL A N 1
ATOM 603 C CA . VAL A 1 82 ? -18.448 -6.792 1.654 1.00 95.00 82 VAL A CA 1
ATOM 604 C C . VAL A 1 82 ? -17.132 -6.308 1.041 1.00 95.00 82 VAL A C 1
ATOM 606 O O . VAL A 1 82 ? -17.144 -5.852 -0.099 1.00 95.00 82 VAL A O 1
ATOM 609 N N . LEU A 1 83 ? -16.008 -6.474 1.745 1.00 92.94 83 LEU A N 1
ATOM 610 C CA . LEU A 1 83 ? -14.681 -6.064 1.271 1.00 92.94 83 LEU A CA 1
ATOM 611 C C . LEU A 1 83 ? -14.315 -6.729 -0.061 1.00 92.94 83 LEU A C 1
ATOM 613 O O . LEU A 1 83 ? -13.947 -6.034 -1.007 1.00 92.94 83 LEU A O 1
ATOM 617 N N . ASP A 1 84 ? -14.499 -8.046 -0.162 1.00 92.75 84 ASP A N 1
ATOM 618 C CA . ASP A 1 84 ? -14.214 -8.821 -1.371 1.00 92.75 84 ASP A CA 1
ATOM 619 C C . ASP A 1 84 ? -15.061 -8.344 -2.555 1.00 92.75 84 ASP A C 1
ATOM 621 O O . ASP A 1 84 ? -14.556 -8.202 -3.668 1.00 92.75 84 ASP A O 1
ATOM 625 N N . ARG A 1 85 ? -16.355 -8.064 -2.337 1.00 94.88 85 ARG A N 1
ATOM 626 C CA . ARG A 1 85 ? -17.227 -7.523 -3.392 1.00 94.88 85 ARG A CA 1
ATOM 627 C C . ARG A 1 85 ? -16.795 -6.127 -3.820 1.00 94.88 85 ARG A C 1
ATOM 629 O O . ARG A 1 85 ? -16.834 -5.830 -5.014 1.00 94.88 85 ARG A O 1
ATOM 636 N N . THR A 1 86 ? -16.397 -5.278 -2.875 1.00 95.19 86 THR A N 1
ATOM 637 C CA . THR A 1 86 ? -15.893 -3.942 -3.190 1.00 95.19 86 THR A CA 1
ATOM 638 C C . THR A 1 86 ? -14.601 -4.032 -3.998 1.00 95.19 86 THR A C 1
ATOM 640 O O . THR A 1 86 ? -14.542 -3.422 -5.063 1.00 95.19 86 THR A O 1
ATOM 643 N N . GLU A 1 87 ? -13.621 -4.843 -3.581 1.00 93.69 87 GLU A N 1
ATOM 644 C CA . GLU A 1 87 ? -12.377 -5.060 -4.336 1.00 93.69 87 GLU A CA 1
ATOM 645 C C . GLU A 1 87 ? -12.655 -5.639 -5.730 1.00 93.69 87 GLU A C 1
ATOM 647 O O . GLU A 1 87 ? -12.085 -5.183 -6.718 1.00 93.69 87 GLU A O 1
ATOM 652 N N . GLN A 1 88 ? -13.564 -6.608 -5.857 1.00 92.12 88 GLN A N 1
ATOM 653 C CA . GLN A 1 88 ? -13.932 -7.165 -7.164 1.00 92.12 88 GLN A CA 1
ATOM 654 C C . GLN A 1 88 ? -14.558 -6.121 -8.092 1.00 92.12 88 GLN A C 1
ATOM 656 O O . GLN A 1 88 ? -14.327 -6.169 -9.300 1.00 92.12 88 GLN A O 1
ATOM 661 N N . LYS A 1 89 ? -15.349 -5.195 -7.541 1.00 92.81 89 LYS A N 1
ATOM 662 C CA . LYS A 1 89 ? -16.044 -4.155 -8.305 1.00 92.81 89 LYS A CA 1
ATOM 663 C C . LYS A 1 89 ? -15.119 -3.012 -8.718 1.00 92.81 89 LYS A C 1
ATOM 665 O O . LYS A 1 89 ? -15.251 -2.510 -9.828 1.00 92.81 89 LYS A O 1
ATOM 670 N N . THR A 1 90 ? -14.247 -2.561 -7.819 1.00 93.31 90 THR A N 1
ATOM 671 C CA . THR A 1 90 ? -13.433 -1.348 -8.017 1.00 93.31 90 THR A CA 1
ATOM 672 C C . THR A 1 90 ? -11.978 -1.649 -8.359 1.00 93.31 90 THR A C 1
ATOM 674 O O . THR A 1 90 ? -11.240 -0.738 -8.730 1.00 93.31 90 THR A O 1
ATOM 677 N N . HIS A 1 91 ? -11.554 -2.907 -8.209 1.00 91.88 91 HIS A N 1
ATOM 678 C CA . HIS A 1 91 ? -10.173 -3.385 -8.334 1.00 91.88 91 HIS A CA 1
ATOM 679 C C . HIS A 1 91 ? -9.182 -2.729 -7.361 1.00 91.88 91 HIS A C 1
ATOM 681 O O . HIS A 1 91 ? -7.968 -2.918 -7.475 1.00 91.88 91 HIS A O 1
ATOM 687 N N . VAL A 1 92 ? -9.689 -1.984 -6.377 1.00 92.50 92 VAL A N 1
ATOM 688 C CA . VAL A 1 92 ? -8.897 -1.395 -5.299 1.00 92.50 92 VAL A CA 1
ATOM 689 C C . VAL A 1 92 ? -8.669 -2.453 -4.235 1.00 92.50 92 VAL A C 1
ATOM 691 O O . VAL A 1 92 ? -9.625 -2.955 -3.650 1.00 92.50 92 VAL A O 1
ATOM 694 N N . LYS A 1 93 ? -7.397 -2.767 -3.971 1.00 90.88 93 LYS A N 1
ATOM 695 C CA . LYS A 1 93 ? -7.012 -3.636 -2.855 1.00 90.88 93 LYS A CA 1
ATOM 696 C C . LYS A 1 93 ? -7.449 -2.997 -1.548 1.00 90.88 93 LYS A C 1
ATOM 698 O O . LYS A 1 93 ? -7.100 -1.843 -1.297 1.00 90.88 93 LYS A O 1
ATOM 703 N N . VAL A 1 94 ? -8.181 -3.744 -0.729 1.00 87.94 94 VAL A N 1
ATOM 704 C CA . VAL A 1 94 ? -8.634 -3.258 0.575 1.00 87.94 94 VAL A CA 1
ATOM 705 C C . VAL A 1 94 ? -7.810 -3.918 1.671 1.00 87.94 94 VAL A C 1
ATOM 707 O O . VAL A 1 94 ? -7.879 -5.130 1.870 1.00 87.94 94 VAL A O 1
ATOM 710 N N . GLU A 1 95 ? -7.022 -3.125 2.391 1.00 81.00 95 GLU A N 1
ATOM 711 C CA . GLU A 1 95 ? -6.333 -3.595 3.589 1.00 81.00 95 GLU A CA 1
ATOM 712 C C . GLU A 1 95 ? -7.270 -3.431 4.784 1.00 81.00 95 GLU A C 1
ATOM 714 O O . GLU A 1 95 ? -7.541 -2.325 5.257 1.00 81.00 95 GLU A O 1
ATOM 719 N N . SER A 1 96 ? -7.806 -4.555 5.255 1.00 72.50 96 SER A N 1
ATOM 720 C CA . SER A 1 96 ? -8.725 -4.574 6.386 1.00 72.50 96 SER A CA 1
ATOM 721 C C . SER A 1 96 ? -8.013 -4.969 7.671 1.00 72.50 96 SER A C 1
ATOM 723 O O . SER A 1 96 ? -7.488 -6.080 7.784 1.00 72.50 96 SER A O 1
ATOM 725 N N . ASN A 1 97 ? -8.091 -4.106 8.676 1.00 68.44 97 ASN A N 1
ATOM 726 C CA . ASN A 1 97 ? -7.611 -4.401 10.021 1.00 68.44 97 ASN A CA 1
ATOM 727 C C . ASN A 1 97 ? -8.775 -4.870 10.907 1.00 68.44 97 ASN A C 1
ATOM 729 O O . ASN A 1 97 ? -9.263 -4.119 11.750 1.00 68.44 97 ASN A O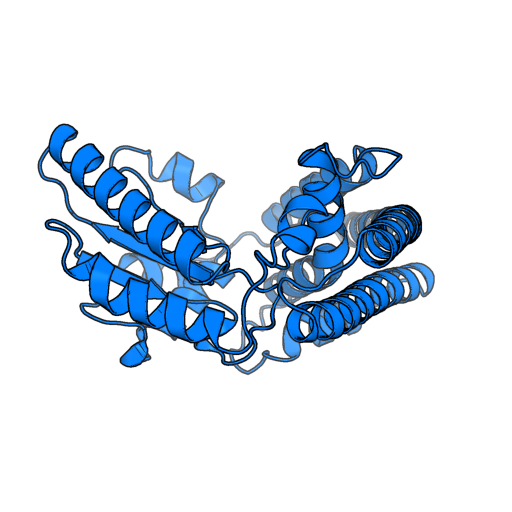 1
ATOM 733 N N . ILE A 1 98 ? -9.232 -6.110 10.684 1.00 69.31 98 ILE A N 1
ATOM 734 C CA . ILE A 1 98 ? -10.329 -6.751 11.431 1.00 69.31 98 ILE A CA 1
ATOM 735 C C . ILE A 1 98 ? -9.734 -7.732 12.443 1.00 69.31 98 ILE A C 1
ATOM 737 O O . ILE A 1 98 ? -8.987 -8.632 12.062 1.00 69.31 98 ILE A O 1
ATOM 741 N N . TRP A 1 99 ? -10.095 -7.593 13.719 1.00 63.06 99 TRP A N 1
ATOM 742 C CA . TRP A 1 99 ? -9.566 -8.423 14.808 1.00 63.06 99 TRP A CA 1
ATOM 743 C C . TRP A 1 99 ? -10.704 -9.149 15.520 1.00 63.06 99 TRP A C 1
ATOM 745 O O . TRP A 1 99 ? -11.652 -8.468 15.915 1.00 63.06 99 TRP A O 1
ATOM 755 N N . PRO A 1 100 ? -10.625 -10.475 15.728 1.00 58.66 100 PRO A N 1
ATOM 756 C CA . PRO A 1 100 ? -11.493 -11.170 16.672 1.00 58.66 100 PRO A CA 1
ATOM 757 C C . PRO A 1 100 ? -11.236 -10.649 18.087 1.00 58.66 100 PRO A C 1
ATOM 759 O O . PRO A 1 100 ? -10.082 -10.466 18.487 1.00 58.66 100 PRO A O 1
ATOM 762 N N . THR A 1 101 ? -12.305 -10.368 18.825 1.00 58.16 101 THR A N 1
ATOM 763 C CA . THR A 1 101 ? -12.363 -9.839 20.192 1.00 58.16 101 THR A CA 1
ATOM 764 C C . THR A 1 101 ? -11.598 -10.690 21.205 1.00 58.16 101 THR A C 1
ATOM 766 O O . THR A 1 101 ? -11.060 -10.116 22.159 1.00 58.16 101 THR A O 1
ATOM 769 N N . ASP A 1 102 ? -11.446 -11.991 20.958 1.00 53.47 102 ASP A N 1
ATOM 770 C CA . ASP A 1 102 ? -10.739 -12.948 21.815 1.00 53.47 102 ASP A CA 1
ATOM 771 C C . ASP A 1 102 ? -9.203 -12.947 21.665 1.00 53.47 102 ASP A C 1
ATOM 773 O O . ASP A 1 102 ? -8.504 -13.476 22.538 1.00 53.47 102 ASP A O 1
ATOM 777 N N . GLU A 1 103 ? -8.637 -12.296 20.639 1.00 47.88 103 GLU A N 1
ATOM 778 C CA . GLU A 1 103 ? -7.184 -12.142 20.557 1.00 47.88 103 GLU A CA 1
ATOM 779 C C . GLU A 1 103 ? -6.665 -11.262 21.713 1.00 47.88 103 GLU A C 1
ATOM 781 O O . GLU A 1 103 ? -7.098 -10.112 21.865 1.00 47.88 103 GLU A O 1
ATOM 786 N N . PRO A 1 104 ? -5.699 -11.740 22.526 1.00 40.28 104 PRO A N 1
ATOM 787 C CA . PRO A 1 104 ? -5.186 -10.972 23.652 1.00 40.28 104 PRO A CA 1
ATOM 788 C C . PRO A 1 104 ? -4.674 -9.605 23.196 1.00 40.28 104 PRO A C 1
ATOM 790 O O . PRO A 1 104 ? -3.869 -9.518 22.270 1.00 40.28 104 PRO A O 1
ATOM 793 N N . ILE A 1 105 ? -5.042 -8.534 23.908 1.00 39.19 105 ILE A N 1
ATOM 794 C CA . ILE A 1 105 ? -4.512 -7.178 23.663 1.00 39.19 105 ILE A CA 1
ATOM 795 C C . ILE A 1 105 ? -2.974 -7.174 23.631 1.00 39.19 105 ILE A C 1
ATOM 797 O O . ILE A 1 105 ? -2.390 -6.402 22.886 1.00 39.19 105 ILE A O 1
ATOM 801 N N . ALA A 1 106 ? -2.313 -8.085 24.355 1.00 33.94 106 ALA A N 1
ATOM 802 C CA . ALA A 1 106 ? -0.865 -8.288 24.291 1.00 33.94 106 ALA A CA 1
ATOM 803 C C . ALA A 1 106 ? -0.372 -8.751 22.899 1.00 33.94 106 ALA A C 1
ATOM 805 O O . ALA A 1 106 ? 0.598 -8.200 22.378 1.00 33.94 106 ALA A O 1
ATOM 806 N N . ALA A 1 107 ? -1.083 -9.684 22.252 1.00 39.59 107 ALA A N 1
ATOM 807 C CA . ALA A 1 107 ? -0.826 -10.093 20.868 1.00 39.59 107 ALA A CA 1
ATOM 808 C C . ALA A 1 107 ? -1.126 -8.957 19.867 1.00 39.59 107 ALA A C 1
ATOM 810 O O . ALA A 1 107 ? -0.448 -8.852 18.844 1.00 39.59 107 ALA A O 1
ATOM 811 N N . ARG A 1 108 ? -2.069 -8.059 20.199 1.00 42.62 108 ARG A N 1
ATOM 812 C CA . ARG A 1 108 ? -2.402 -6.846 19.424 1.00 42.62 108 ARG A CA 1
ATOM 813 C C . ARG A 1 108 ? -1.377 -5.715 19.600 1.00 42.62 108 ARG A C 1
ATOM 815 O O . ARG A 1 108 ? -1.035 -5.037 18.634 1.00 42.62 108 ARG A O 1
ATOM 822 N N . SER A 1 109 ? -0.832 -5.525 20.802 1.00 39.34 109 SER A N 1
ATOM 823 C CA . SER A 1 109 ? 0.145 -4.472 21.123 1.00 39.34 109 SER A CA 1
ATOM 824 C C . SER A 1 109 ? 1.546 -4.765 20.593 1.00 39.34 109 SER A C 1
ATOM 826 O O . SER A 1 109 ? 2.288 -3.839 20.278 1.00 39.34 109 SER A O 1
ATOM 828 N N . GLU A 1 110 ? 1.906 -6.044 20.457 1.00 40.97 110 GLU A N 1
ATOM 829 C CA . GLU A 1 110 ? 3.175 -6.451 19.843 1.00 40.97 110 GLU A CA 1
ATOM 830 C C . GLU A 1 110 ? 3.126 -6.434 18.304 1.00 40.97 110 GLU A C 1
ATOM 832 O O . GLU A 1 110 ? 4.182 -6.482 17.671 1.00 40.97 110 GLU A O 1
ATOM 837 N N . ARG A 1 111 ? 1.929 -6.347 17.692 1.00 45.16 111 ARG A N 1
ATOM 838 C CA . ARG A 1 111 ? 1.742 -6.474 16.235 1.00 45.16 111 ARG A CA 1
ATOM 839 C C . ARG A 1 111 ? 1.155 -5.256 15.507 1.00 45.16 111 ARG A C 1
ATOM 841 O O . ARG A 1 111 ? 1.519 -5.087 14.350 1.00 45.16 111 ARG A O 1
ATOM 848 N N . MET A 1 112 ? 0.284 -4.429 16.102 1.00 44.28 112 MET A N 1
ATOM 849 C CA . MET A 1 112 ? -0.680 -3.679 15.264 1.00 44.28 112 MET A CA 1
ATOM 850 C C . MET A 1 112 ? -0.867 -2.177 15.485 1.00 44.28 112 MET A C 1
ATOM 852 O O . MET A 1 112 ? -1.251 -1.501 14.537 1.00 44.28 112 MET A O 1
ATOM 856 N N . TYR A 1 113 ? -0.610 -1.602 16.657 1.00 54.78 113 TYR A N 1
ATOM 857 C CA . TYR A 1 113 ? -0.900 -0.174 16.850 1.00 54.78 113 TYR A CA 1
ATOM 858 C C . TYR A 1 113 ? 0.378 0.646 16.864 1.00 54.78 113 TYR A C 1
ATOM 860 O O . TYR A 1 113 ? 0.874 1.070 17.906 1.00 54.78 113 TYR A O 1
ATOM 868 N N . ASP A 1 114 ? 0.921 0.864 15.664 1.00 61.66 114 ASP A N 1
ATOM 869 C CA . ASP A 1 114 ? 1.855 1.964 15.455 1.00 61.66 114 ASP A CA 1
ATOM 870 C C . ASP A 1 114 ? 1.174 3.250 15.961 1.00 61.66 114 ASP A C 1
ATOM 872 O O . ASP A 1 114 ? 0.064 3.573 15.546 1.00 61.66 114 ASP A O 1
ATOM 876 N N . ARG A 1 115 ? 1.802 3.983 16.884 1.00 64.50 115 ARG A N 1
ATOM 877 C CA . ARG A 1 115 ? 1.235 5.229 17.417 1.00 64.50 115 ARG A CA 1
ATOM 878 C C . ARG A 1 115 ? 0.934 6.236 16.303 1.00 64.50 115 ARG A C 1
ATOM 880 O O . ARG A 1 115 ? -0.047 6.957 16.415 1.00 64.50 115 ARG A O 1
ATOM 887 N N . LEU A 1 116 ? 1.708 6.249 15.210 1.00 62.19 116 LEU A N 1
ATOM 888 C CA . LEU A 1 116 ? 1.367 7.057 14.029 1.00 62.19 116 LEU A CA 1
ATOM 889 C C . LEU A 1 116 ? 0.048 6.628 13.407 1.00 62.19 116 LEU A C 1
ATOM 891 O O . LEU A 1 116 ? -0.754 7.467 13.020 1.00 62.19 116 LEU A O 1
ATOM 895 N N . PHE A 1 117 ? -0.151 5.320 13.299 1.00 70.81 117 PHE A N 1
ATOM 896 C CA . PHE A 1 117 ? -1.378 4.769 12.767 1.00 70.81 117 PHE A CA 1
ATOM 897 C C . PHE A 1 117 ? -2.561 5.121 13.681 1.00 70.81 117 PHE A C 1
ATOM 899 O O . PHE A 1 117 ? -3.569 5.623 13.199 1.00 70.81 117 PHE A O 1
ATOM 906 N N . ALA A 1 118 ? -2.407 4.988 15.002 1.00 71.50 118 ALA A N 1
ATOM 907 C CA . ALA A 1 118 ? -3.428 5.390 15.972 1.00 71.50 118 ALA A CA 1
ATOM 908 C C . ALA A 1 118 ? -3.708 6.906 15.979 1.00 71.50 118 ALA A C 1
ATOM 910 O O . ALA A 1 118 ? -4.864 7.300 16.102 1.00 71.50 118 ALA A O 1
ATOM 911 N N . ASN A 1 119 ? -2.683 7.753 15.822 1.00 70.94 119 ASN A N 1
ATOM 912 C CA . ASN A 1 119 ? -2.854 9.200 15.653 1.00 70.94 119 ASN A CA 1
ATOM 913 C C . ASN A 1 119 ? -3.653 9.503 14.382 1.00 70.94 119 ASN A C 1
ATOM 915 O O . ASN A 1 119 ? -4.640 10.222 14.445 1.00 70.94 119 ASN A O 1
ATOM 919 N N . HIS A 1 120 ? -3.276 8.895 13.254 1.00 71.25 120 HIS A N 1
ATOM 920 C CA . HIS A 1 120 ? -3.965 9.096 11.978 1.00 71.25 120 HIS A CA 1
ATOM 921 C C . HIS A 1 120 ? -5.425 8.643 12.028 1.00 71.25 120 HIS A C 1
ATOM 923 O O . HIS A 1 120 ? -6.308 9.292 11.468 1.00 71.25 120 HIS A O 1
ATOM 929 N N . LEU A 1 121 ? -5.693 7.535 12.725 1.00 74.06 121 LEU A N 1
ATOM 930 C CA . LEU A 1 121 ? -7.055 7.093 13.007 1.00 74.06 121 LEU A CA 1
ATOM 931 C C . LEU A 1 121 ? -7.801 8.119 13.864 1.00 74.06 121 LEU A C 1
ATOM 933 O O . LEU A 1 121 ? -8.911 8.488 13.500 1.00 74.06 121 LEU A O 1
ATOM 937 N N . ALA A 1 122 ? -7.197 8.610 14.951 1.00 76.06 122 ALA A N 1
ATOM 938 C CA . ALA A 1 122 ? -7.801 9.631 15.808 1.00 76.06 122 ALA A CA 1
ATOM 939 C C . ALA A 1 122 ? -8.131 10.922 15.039 1.00 76.06 122 ALA A C 1
ATOM 941 O O . ALA A 1 122 ? -9.195 11.496 15.257 1.00 76.06 122 ALA A O 1
ATOM 942 N N . ASP A 1 123 ? -7.267 11.338 14.114 1.00 74.81 123 ASP A N 1
ATOM 943 C CA . ASP A 1 123 ? -7.504 12.498 13.253 1.00 74.81 123 ASP A CA 1
ATOM 944 C C . ASP A 1 123 ? -8.623 12.217 12.238 1.00 74.81 123 ASP A C 1
ATOM 946 O O . ASP A 1 123 ? -9.532 13.029 12.072 1.00 74.81 123 ASP A O 1
ATOM 950 N N . SER A 1 124 ? -8.624 11.032 11.615 1.00 74.31 124 SER A N 1
ATOM 951 C CA . SER A 1 124 ? -9.675 10.616 10.668 1.00 74.31 124 SER A CA 1
ATOM 952 C C . SER A 1 124 ? -11.054 10.514 11.338 1.00 74.31 124 SER A C 1
ATOM 954 O O . SER A 1 124 ? -12.071 10.749 10.688 1.00 74.31 124 SER A O 1
ATOM 956 N N . MET A 1 125 ? -11.107 10.227 12.646 1.00 75.88 125 MET A N 1
ATOM 957 C CA . MET A 1 125 ? -12.347 10.232 13.437 1.00 75.88 125 MET A CA 1
ATOM 958 C C . MET A 1 125 ? -12.984 11.628 13.561 1.00 75.88 125 MET A C 1
ATOM 960 O O . MET A 1 125 ? -14.161 11.710 13.909 1.00 75.88 125 MET A O 1
ATOM 964 N N . LEU A 1 126 ? -12.243 12.715 13.313 1.00 73.06 126 LEU A N 1
ATOM 965 C CA . LEU A 1 126 ? -12.767 14.085 13.392 1.00 73.06 126 LEU A CA 1
ATOM 966 C C . LEU A 1 126 ? -13.564 14.501 12.143 1.00 73.06 126 LEU A C 1
ATOM 968 O O . LEU A 1 126 ? -14.309 15.480 12.198 1.00 73.06 126 LEU A O 1
ATOM 972 N N . ASP A 1 127 ? -13.428 13.785 11.025 1.00 75.44 127 ASP A N 1
ATOM 973 C CA . ASP A 1 127 ? -14.121 14.093 9.770 1.00 75.44 127 ASP A CA 1
ATOM 974 C C . ASP A 1 127 ? -15.401 13.258 9.632 1.00 75.44 127 ASP A C 1
ATOM 976 O O . ASP A 1 127 ? -15.362 12.030 9.524 1.00 75.44 127 ASP A O 1
ATOM 980 N N . ALA A 1 128 ? -16.557 13.930 9.595 1.00 74.31 128 ALA A N 1
ATOM 981 C CA . ALA A 1 128 ? -17.885 13.318 9.500 1.00 74.31 128 ALA A CA 1
ATOM 982 C C . ALA A 1 128 ? -18.073 12.405 8.272 1.00 74.31 128 ALA A C 1
ATOM 984 O O . ALA A 1 128 ? -18.895 11.489 8.321 1.00 74.31 128 ALA A O 1
ATOM 985 N N . ASN A 1 129 ? -17.312 12.615 7.192 1.00 75.12 129 ASN A N 1
ATOM 986 C CA . ASN A 1 129 ? -17.381 11.781 5.989 1.00 75.12 129 ASN A CA 1
ATOM 987 C C . ASN A 1 129 ? -16.789 10.383 6.209 1.00 75.12 129 ASN A C 1
ATOM 989 O O . ASN A 1 129 ? -17.201 9.430 5.548 1.00 75.12 129 ASN A O 1
ATOM 993 N N . TRP A 1 130 ? -15.843 10.259 7.141 1.00 74.25 130 TRP A N 1
ATOM 994 C CA . TRP A 1 130 ? -15.112 9.020 7.417 1.00 74.25 130 TRP A CA 1
ATOM 995 C C . TRP A 1 130 ? -15.504 8.387 8.752 1.00 74.25 130 TRP A C 1
ATOM 997 O O . TRP A 1 130 ? -14.980 7.329 9.092 1.00 74.25 130 TRP A O 1
ATOM 1007 N N . SER A 1 131 ? -16.402 9.030 9.510 1.00 64.81 131 SER A N 1
ATOM 1008 C CA . SER A 1 131 ? -16.577 8.766 10.940 1.00 64.81 131 SER A CA 1
ATOM 1009 C C . SER A 1 131 ? -17.988 8.356 11.393 1.00 64.81 131 SER A C 1
ATOM 1011 O O . SER A 1 131 ? -18.366 8.558 12.550 1.00 64.81 131 SER A O 1
ATOM 1013 N N . ILE A 1 132 ? -18.791 7.755 10.508 1.00 64.88 132 ILE A N 1
ATOM 1014 C CA . ILE A 1 132 ? -20.179 7.380 10.829 1.00 64.88 132 ILE A CA 1
ATOM 1015 C C . ILE A 1 132 ? -20.229 6.456 12.066 1.00 64.88 132 ILE A C 1
ATOM 1017 O O . ILE A 1 132 ? -19.700 5.347 12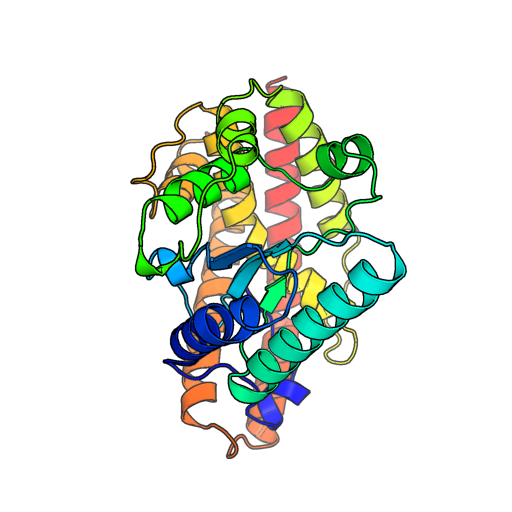.047 1.00 64.88 132 ILE A O 1
ATOM 1021 N N . GLY A 1 133 ? -20.911 6.918 13.127 1.00 56.66 133 GLY A N 1
ATOM 1022 C CA . GLY A 1 133 ? -21.204 6.137 14.341 1.00 56.66 133 GLY A CA 1
ATOM 1023 C C . GLY A 1 133 ? -20.171 6.220 15.474 1.00 56.66 133 GLY A C 1
ATOM 1024 O O . GLY A 1 133 ? -20.192 5.388 16.378 1.00 56.66 133 GLY A O 1
ATOM 1025 N N . LEU A 1 134 ? -19.257 7.196 15.457 1.00 60.22 134 LEU A N 1
ATOM 1026 C CA . LEU A 1 134 ? -18.054 7.145 16.292 1.00 60.22 134 LEU A CA 1
ATOM 1027 C C . LEU A 1 134 ? -18.169 7.526 17.776 1.00 60.22 134 LEU A C 1
ATOM 1029 O O . LEU A 1 134 ? -18.495 8.661 18.116 1.00 60.22 134 LEU A O 1
ATOM 1033 N N . SER A 1 135 ? -17.673 6.628 18.643 1.00 56.19 135 SER A N 1
ATOM 1034 C CA . SER A 1 135 ? -16.821 6.987 19.791 1.00 56.19 135 SER A CA 1
ATOM 1035 C C . SER A 1 135 ? -15.935 5.801 20.228 1.00 56.19 135 SER A C 1
ATOM 1037 O O . SER A 1 135 ? -16.441 4.865 20.847 1.00 56.19 135 SER A O 1
ATOM 1039 N N . ASP A 1 136 ? -14.620 5.829 19.968 1.00 67.81 136 ASP A N 1
ATOM 1040 C CA . ASP A 1 136 ? -13.676 4.865 20.569 1.00 67.81 136 ASP A CA 1
ATOM 1041 C C . ASP A 1 136 ? -12.603 5.579 21.405 1.00 67.81 136 ASP A C 1
ATOM 1043 O O . ASP A 1 136 ? -11.624 6.130 20.903 1.00 67.81 136 ASP A O 1
ATOM 1047 N N . SER A 1 137 ? -12.793 5.547 22.727 1.00 71.12 137 SER A N 1
ATOM 1048 C CA . SER A 1 137 ? -11.865 6.146 23.694 1.00 71.12 137 SER A CA 1
ATOM 1049 C C . SER A 1 137 ? -10.499 5.448 23.767 1.00 71.12 137 SER A C 1
ATOM 1051 O O . SER A 1 137 ? -9.573 5.996 24.368 1.00 71.12 137 SER A O 1
ATOM 1053 N N . MET A 1 138 ? -10.353 4.239 23.213 1.00 67.31 138 MET A N 1
ATOM 1054 C CA . MET A 1 138 ? -9.100 3.483 23.231 1.00 67.31 138 MET A CA 1
ATOM 1055 C C . MET A 1 138 ? -8.108 4.012 22.193 1.00 67.31 138 MET A C 1
ATOM 1057 O O . MET A 1 138 ? -6.937 4.185 22.532 1.00 67.31 138 MET A O 1
ATOM 1061 N N . ILE A 1 139 ? -8.571 4.357 20.985 1.00 71.69 139 ILE A N 1
ATOM 1062 C CA . ILE A 1 139 ? -7.729 4.947 19.927 1.00 71.69 139 ILE A CA 1
ATOM 1063 C C . ILE A 1 139 ? -7.077 6.240 20.437 1.00 71.69 139 ILE A C 1
ATOM 1065 O O . ILE A 1 139 ? -5.854 6.381 20.381 1.00 71.69 139 ILE A O 1
ATOM 1069 N N . SER A 1 140 ? -7.867 7.127 21.054 1.00 73.06 140 SER A N 1
ATOM 1070 C CA . SER A 1 140 ? -7.370 8.380 21.643 1.00 73.06 140 SER A CA 1
ATOM 1071 C C . SER A 1 140 ? -6.437 8.181 22.844 1.00 73.06 140 SER A C 1
ATOM 1073 O O . SER A 1 140 ? -5.631 9.051 23.159 1.00 73.06 140 SER A O 1
ATOM 1075 N N . LYS A 1 141 ? -6.539 7.055 23.561 1.00 71.25 141 LYS A N 1
ATOM 1076 C CA . LYS A 1 141 ? -5.593 6.731 24.639 1.00 71.25 141 LYS A CA 1
ATOM 1077 C C . LYS A 1 141 ? -4.264 6.266 24.064 1.00 71.25 141 LYS A C 1
ATOM 1079 O O . LYS A 1 141 ? -3.229 6.745 24.513 1.00 71.25 141 LYS A O 1
ATOM 1084 N N . ILE A 1 142 ? -4.294 5.369 23.075 1.00 69.88 142 ILE A N 1
ATOM 1085 C CA . ILE A 1 142 ? -3.097 4.820 22.420 1.00 69.88 142 ILE A CA 1
ATOM 1086 C C . ILE A 1 142 ? -2.296 5.934 21.734 1.00 69.88 142 ILE A C 1
ATOM 1088 O O . ILE A 1 142 ? -1.076 5.987 21.898 1.00 69.88 142 ILE A O 1
ATOM 1092 N N . SER A 1 143 ? -2.969 6.863 21.045 1.00 69.56 143 SER A N 1
ATOM 1093 C CA . SER A 1 143 ? -2.336 8.034 20.415 1.00 69.56 143 SER A CA 1
ATOM 1094 C C . SER A 1 143 ? -1.542 8.902 21.409 1.00 69.56 143 SER A C 1
ATOM 1096 O O . SER A 1 143 ? -0.531 9.515 21.055 1.00 69.56 143 SER A O 1
ATOM 1098 N N . ALA A 1 144 ? -1.936 8.907 22.685 1.00 70.94 144 ALA A N 1
ATOM 1099 C CA . ALA A 1 144 ? -1.290 9.667 23.752 1.00 70.94 144 ALA A CA 1
ATOM 1100 C C . ALA A 1 144 ? -0.187 8.899 24.514 1.00 70.94 144 ALA A C 1
ATOM 1102 O O . ALA A 1 144 ? 0.522 9.504 25.322 1.00 70.94 144 ALA A O 1
ATOM 1103 N N . MET A 1 145 ? -0.008 7.589 24.297 1.00 71.56 145 MET A N 1
ATOM 1104 C CA . MET A 1 145 ? 0.941 6.788 25.086 1.00 71.56 145 MET A CA 1
ATOM 1105 C C . MET A 1 145 ? 2.412 7.105 24.742 1.00 71.56 145 MET A C 1
ATOM 1107 O O . MET A 1 145 ? 2.762 7.255 23.567 1.00 71.56 145 MET A O 1
ATOM 1111 N N . PRO A 1 146 ? 3.319 7.161 25.737 1.00 67.00 146 PRO A N 1
ATOM 1112 C CA . PRO A 1 146 ? 4.752 7.285 25.484 1.00 67.00 146 PRO A CA 1
ATOM 1113 C C . PRO A 1 146 ? 5.301 6.006 24.832 1.00 67.00 146 PRO A C 1
ATOM 1115 O O . PRO A 1 146 ? 4.939 4.895 25.215 1.00 67.00 146 PRO A O 1
ATOM 1118 N N . VAL A 1 147 ? 6.196 6.161 23.854 1.00 66.31 147 VAL A N 1
ATOM 1119 C CA . VAL A 1 147 ? 6.795 5.051 23.096 1.00 66.31 147 VAL A CA 1
ATOM 1120 C C . VAL A 1 147 ? 8.304 5.052 23.309 1.00 66.31 147 VAL A C 1
ATOM 1122 O O . VAL A 1 147 ? 8.937 6.102 23.239 1.00 66.31 147 VAL A O 1
ATOM 1125 N N . ASN A 1 148 ? 8.892 3.872 23.531 1.00 69.81 148 ASN A N 1
ATOM 1126 C CA . ASN A 1 148 ? 10.343 3.706 23.460 1.00 69.81 148 ASN A CA 1
ATOM 1127 C C . ASN A 1 148 ? 10.760 3.657 21.982 1.00 69.81 148 ASN A C 1
ATOM 1129 O O . ASN A 1 148 ? 10.755 2.597 21.350 1.00 69.81 148 ASN A O 1
ATOM 1133 N N . ILE A 1 149 ? 11.044 4.840 21.444 1.00 66.69 149 ILE A N 1
ATOM 1134 C CA . ILE A 1 149 ? 11.385 5.079 20.041 1.00 66.69 149 ILE A CA 1
ATOM 1135 C C . ILE A 1 149 ? 12.577 4.222 19.605 1.00 66.69 149 ILE A C 1
ATOM 1137 O O . ILE A 1 149 ? 12.504 3.590 18.553 1.00 66.69 149 ILE A O 1
ATOM 1141 N N . ASP A 1 150 ? 13.619 4.122 20.429 1.00 69.06 150 ASP A N 1
ATOM 1142 C CA . ASP A 1 150 ? 14.852 3.411 20.076 1.00 69.06 150 ASP A CA 1
ATOM 1143 C C . ASP A 1 150 ? 14.604 1.914 19.879 1.00 69.06 150 ASP A C 1
ATOM 1145 O O . ASP A 1 150 ? 15.030 1.321 18.885 1.00 69.06 150 ASP A O 1
ATOM 1149 N N . LYS A 1 151 ? 13.825 1.293 20.777 1.00 70.00 151 LYS A N 1
ATOM 1150 C CA . LYS A 1 151 ? 13.449 -0.124 20.656 1.00 70.00 151 LYS A CA 1
ATOM 1151 C C . LYS A 1 151 ? 12.583 -0.380 19.419 1.00 70.00 151 LYS A C 1
ATOM 1153 O O . LYS A 1 151 ? 12.773 -1.389 18.735 1.00 70.00 151 LYS A O 1
ATOM 1158 N N . VAL A 1 152 ? 11.633 0.513 19.125 1.00 67.75 152 VAL A N 1
ATOM 1159 C CA . VAL A 1 152 ? 10.774 0.408 17.932 1.00 67.75 152 VAL A CA 1
ATOM 1160 C C . VAL A 1 152 ? 11.607 0.550 16.662 1.00 67.75 152 VAL A C 1
ATOM 1162 O O . VAL A 1 152 ? 11.466 -0.268 15.750 1.00 67.75 152 VAL A O 1
ATOM 1165 N N . MET A 1 153 ? 12.505 1.536 16.624 1.00 70.38 153 MET A N 1
ATOM 1166 C CA . MET A 1 153 ? 13.408 1.770 15.503 1.00 70.38 153 MET A CA 1
ATOM 1167 C C . MET A 1 153 ? 14.317 0.560 15.275 1.00 70.38 153 MET A C 1
ATOM 1169 O O . MET A 1 153 ? 14.366 0.033 14.166 1.00 70.38 153 MET A O 1
ATOM 1173 N N . TYR A 1 154 ? 14.959 0.040 16.322 1.00 71.69 154 TYR A N 1
ATOM 1174 C CA . TYR A 1 154 ? 15.847 -1.119 16.223 1.00 71.69 154 TYR A CA 1
ATOM 1175 C C . TYR A 1 154 ? 15.140 -2.371 15.673 1.00 71.69 154 TYR A C 1
ATOM 1177 O O . TYR A 1 154 ? 15.625 -3.011 14.729 1.00 71.69 154 TYR A O 1
ATOM 1185 N N . ASN A 1 155 ? 13.964 -2.706 16.215 1.00 70.50 155 ASN A N 1
ATOM 1186 C CA . ASN A 1 155 ? 13.168 -3.844 15.746 1.00 70.50 155 ASN A CA 1
ATOM 1187 C C . ASN A 1 155 ? 12.737 -3.665 14.286 1.00 70.50 155 ASN A C 1
ATOM 1189 O O . ASN A 1 155 ? 12.829 -4.596 13.481 1.00 70.50 155 ASN A O 1
ATOM 1193 N N . TYR A 1 156 ? 12.300 -2.456 13.936 1.00 73.56 156 TYR A N 1
ATOM 1194 C CA . TYR A 1 156 ? 11.876 -2.114 12.587 1.00 73.56 156 TYR A CA 1
ATOM 1195 C C . TYR A 1 156 ? 13.022 -2.245 11.572 1.00 73.56 156 TYR A C 1
ATOM 1197 O O . TYR A 1 156 ? 12.848 -2.873 10.522 1.00 73.56 156 TYR A O 1
ATOM 1205 N N . LEU A 1 157 ? 14.205 -1.714 11.894 1.00 73.44 157 LEU A N 1
ATOM 1206 C CA . LEU A 1 157 ? 15.383 -1.797 11.029 1.00 73.44 157 LEU A CA 1
ATOM 1207 C C . LEU A 1 157 ? 15.842 -3.236 10.835 1.00 73.44 157 LEU A C 1
ATOM 1209 O O . LEU A 1 157 ? 16.090 -3.650 9.702 1.00 73.44 157 LEU A O 1
ATOM 1213 N N . THR A 1 158 ? 15.850 -4.029 11.905 1.00 73.25 158 THR A N 1
ATOM 1214 C CA . THR A 1 158 ? 16.183 -5.457 11.838 1.00 73.25 158 THR A CA 1
ATOM 1215 C C . THR A 1 158 ? 15.212 -6.217 10.931 1.00 73.25 158 THR A C 1
ATOM 1217 O O . THR A 1 158 ? 15.636 -6.985 10.061 1.00 73.25 158 THR A O 1
ATOM 1220 N N . TYR A 1 159 ? 13.907 -5.964 11.077 1.00 75.81 159 TYR A N 1
ATOM 1221 C CA . TYR A 1 159 ? 12.873 -6.569 10.238 1.00 75.81 159 TYR A CA 1
ATOM 1222 C C . TYR A 1 159 ? 13.029 -6.187 8.758 1.00 75.81 159 TYR A C 1
ATOM 1224 O O . TYR A 1 159 ? 13.060 -7.067 7.892 1.00 75.81 159 TYR A O 1
ATOM 1232 N N . LYS A 1 160 ? 13.177 -4.890 8.447 1.00 76.69 160 LYS A N 1
ATOM 1233 C CA . LYS A 1 160 ? 13.324 -4.409 7.061 1.00 76.69 160 LYS A CA 1
ATOM 1234 C C . LYS A 1 160 ? 14.620 -4.895 6.421 1.00 76.69 160 LYS A C 1
ATOM 1236 O O . LYS A 1 160 ? 14.586 -5.368 5.285 1.00 76.69 160 LYS A O 1
ATOM 1241 N N . HIS A 1 161 ? 15.732 -4.861 7.153 1.00 77.94 161 HIS A N 1
ATOM 1242 C CA . HIS A 1 161 ? 17.009 -5.391 6.683 1.00 77.94 161 HIS A CA 1
ATOM 1243 C C . HIS A 1 161 ? 16.893 -6.881 6.329 1.00 77.94 161 HIS A C 1
ATOM 1245 O O . HIS A 1 161 ? 17.299 -7.298 5.242 1.00 77.94 161 HIS A O 1
ATOM 1251 N N . GLY A 1 162 ? 16.275 -7.687 7.200 1.00 75.00 162 GLY A N 1
ATOM 1252 C CA . GLY A 1 162 ? 16.025 -9.105 6.935 1.00 75.00 162 GLY A CA 1
ATOM 1253 C C . GLY A 1 162 ? 15.112 -9.348 5.729 1.00 75.00 162 GLY A C 1
ATOM 1254 O O . GLY A 1 162 ? 15.375 -10.256 4.944 1.00 75.00 162 GLY A O 1
ATOM 1255 N N . GLY A 1 163 ? 14.071 -8.529 5.557 1.00 74.94 163 GLY A N 1
ATOM 1256 C CA . GLY A 1 163 ? 13.140 -8.628 4.430 1.00 74.94 163 GLY A CA 1
ATOM 1257 C C . GLY A 1 163 ? 13.785 -8.336 3.073 1.00 74.94 163 GLY A C 1
ATOM 1258 O O . GLY A 1 163 ? 13.511 -9.047 2.110 1.00 74.94 163 GLY A O 1
ATOM 1259 N N . VAL A 1 164 ? 14.664 -7.332 3.000 1.00 80.19 164 VAL A N 1
ATOM 1260 C CA . VAL A 1 164 ? 15.343 -6.946 1.751 1.00 80.19 164 VAL A CA 1
ATOM 1261 C C . VAL A 1 164 ? 16.490 -7.903 1.418 1.00 80.19 164 VAL A C 1
ATOM 1263 O O . VAL A 1 164 ? 16.588 -8.382 0.294 1.00 80.19 164 VAL A O 1
ATOM 1266 N N . THR A 1 165 ? 17.340 -8.242 2.390 1.00 78.50 165 THR A N 1
ATOM 1267 C CA . THR A 1 165 ? 18.518 -9.102 2.145 1.00 78.50 165 THR A CA 1
ATOM 1268 C C . THR A 1 165 ? 18.169 -10.549 1.798 1.00 78.50 165 THR A C 1
ATOM 1270 O O . THR A 1 165 ? 18.966 -11.239 1.163 1.00 78.50 165 THR A O 1
ATOM 1273 N N . LYS A 1 166 ? 16.980 -11.016 2.196 1.00 80.62 166 LYS A N 1
ATOM 1274 C CA . LYS A 1 166 ? 16.464 -12.356 1.879 1.00 80.62 166 LYS A CA 1
ATOM 1275 C C . LYS A 1 166 ? 15.482 -12.360 0.704 1.00 80.62 166 LYS A C 1
ATOM 1277 O O . LYS A 1 166 ? 14.923 -13.414 0.403 1.00 80.62 166 LYS A O 1
ATOM 1282 N N . ALA A 1 167 ? 15.243 -11.212 0.067 1.00 79.81 167 ALA A N 1
ATOM 1283 C CA . ALA A 1 167 ? 14.366 -11.140 -1.092 1.00 79.81 167 ALA A CA 1
ATOM 1284 C C . ALA A 1 167 ? 14.913 -12.011 -2.245 1.00 79.81 167 ALA A C 1
ATOM 1286 O O . ALA A 1 167 ? 16.133 -12.189 -2.363 1.00 79.81 167 ALA A O 1
ATOM 1287 N N 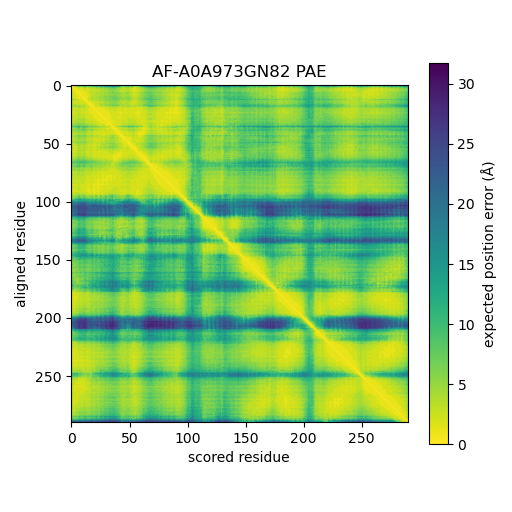. PRO A 1 168 ? 14.035 -12.581 -3.093 1.00 79.31 168 PRO A N 1
ATOM 1288 C CA . PRO A 1 168 ? 14.453 -13.340 -4.266 1.00 79.31 168 PRO A CA 1
ATOM 1289 C C . PRO A 1 168 ? 15.454 -12.570 -5.138 1.00 79.31 168 PRO A C 1
ATOM 1291 O O . PRO A 1 168 ? 15.402 -11.353 -5.254 1.00 79.31 168 PRO A O 1
ATOM 1294 N N . ARG A 1 169 ? 16.367 -13.283 -5.807 1.00 76.44 169 ARG A N 1
ATOM 1295 C CA . ARG A 1 169 ? 17.342 -12.647 -6.717 1.00 76.44 169 ARG A CA 1
ATOM 1296 C C . ARG A 1 169 ? 16.760 -12.289 -8.088 1.00 76.44 169 ARG A C 1
ATOM 1298 O O . ARG A 1 169 ? 17.398 -11.571 -8.851 1.00 76.44 169 ARG A O 1
ATOM 1305 N N . TYR A 1 170 ? 15.583 -12.812 -8.421 1.00 74.75 170 TYR A N 1
ATOM 1306 C CA . TYR A 1 170 ? 14.898 -12.584 -9.689 1.00 74.75 170 TYR A CA 1
ATOM 1307 C C . TYR A 1 170 ? 13.403 -12.355 -9.451 1.00 74.75 170 TYR A C 1
ATOM 1309 O O . TYR A 1 170 ? 12.813 -12.940 -8.541 1.00 74.75 170 TYR A O 1
ATOM 1317 N N . PHE A 1 171 ? 12.806 -11.490 -10.271 1.00 83.81 171 PHE A N 1
ATOM 1318 C CA . PHE A 1 171 ? 11.365 -11.266 -10.296 1.00 83.81 171 PHE A CA 1
ATOM 1319 C C . PHE A 1 171 ? 10.695 -12.380 -11.106 1.00 83.81 171 PHE A C 1
ATOM 1321 O O . PHE A 1 171 ? 11.059 -12.594 -12.261 1.00 83.81 171 PHE A O 1
ATOM 1328 N N . ASN A 1 172 ? 9.748 -13.099 -10.503 1.00 74.56 172 ASN A N 1
ATOM 1329 C CA . ASN A 1 172 ? 8.889 -14.062 -11.188 1.00 74.56 172 ASN A CA 1
ATOM 1330 C C . ASN A 1 172 ? 7.438 -13.576 -11.072 1.00 74.56 172 ASN A C 1
ATOM 1332 O O . ASN A 1 172 ? 6.912 -13.532 -9.962 1.00 74.56 172 ASN A O 1
ATOM 1336 N N . SER A 1 173 ? 6.797 -13.228 -12.194 1.00 67.31 173 SER A N 1
ATOM 1337 C CA . SER A 1 173 ? 5.425 -12.693 -12.212 1.00 67.31 173 SER A CA 1
ATOM 1338 C C . SER A 1 173 ? 4.377 -13.686 -11.694 1.00 67.31 173 SER A C 1
ATOM 1340 O O . SER A 1 173 ? 3.313 -13.265 -11.247 1.00 67.31 173 SER A O 1
ATOM 1342 N N . ALA A 1 174 ? 4.684 -14.989 -11.684 1.00 70.31 174 ALA A N 1
ATOM 1343 C CA . ALA A 1 174 ? 3.822 -16.023 -11.116 1.00 70.31 174 ALA A CA 1
ATOM 1344 C C . ALA A 1 174 ? 4.004 -16.227 -9.596 1.00 70.31 174 ALA A C 1
ATOM 1346 O O . ALA A 1 174 ? 3.193 -16.916 -8.977 1.00 70.31 174 ALA A O 1
ATOM 1347 N N . ASP A 1 175 ? 5.058 -15.673 -8.982 1.00 72.06 175 ASP A N 1
ATOM 1348 C CA . ASP A 1 175 ? 5.318 -15.810 -7.544 1.00 72.06 175 ASP A CA 1
ATOM 1349 C C . ASP A 1 175 ? 4.868 -14.548 -6.801 1.00 72.06 175 ASP A C 1
ATOM 1351 O O . ASP A 1 175 ? 5.500 -13.491 -6.888 1.00 72.06 175 ASP A O 1
ATOM 1355 N N . SER A 1 176 ? 3.808 -14.672 -6.001 1.00 72.62 176 SER A N 1
ATOM 1356 C CA . SER A 1 176 ? 3.312 -13.586 -5.148 1.00 72.62 176 SER A CA 1
ATOM 1357 C C . SER A 1 176 ? 4.386 -13.029 -4.206 1.00 72.62 176 SER A C 1
ATOM 1359 O O . SER A 1 176 ? 4.318 -11.875 -3.790 1.00 72.62 176 SER A O 1
ATOM 1361 N N . ARG A 1 177 ? 5.439 -13.794 -3.889 1.00 78.81 177 ARG A N 1
ATOM 1362 C CA . ARG A 1 177 ? 6.553 -13.296 -3.071 1.00 78.81 177 ARG A CA 1
ATOM 1363 C C . ARG A 1 177 ? 7.411 -12.272 -3.812 1.00 78.81 177 ARG A C 1
ATOM 1365 O O . ARG A 1 177 ? 7.951 -11.383 -3.155 1.00 78.81 177 ARG A O 1
ATOM 1372 N N . SER A 1 178 ? 7.553 -12.365 -5.137 1.00 81.31 178 SER A N 1
ATOM 1373 C CA . SER A 1 178 ? 8.351 -11.413 -5.925 1.00 81.31 178 SER A CA 1
ATOM 1374 C C . SER A 1 178 ? 7.682 -10.037 -5.992 1.00 81.31 178 SER A C 1
ATOM 1376 O O . SER A 1 178 ? 8.359 -9.032 -5.760 1.00 81.31 178 SER A O 1
ATOM 1378 N N . THR A 1 179 ? 6.366 -9.984 -6.222 1.00 84.25 179 THR A N 1
ATOM 1379 C CA . THR A 1 179 ? 5.589 -8.729 -6.219 1.00 84.25 179 THR A CA 1
ATOM 1380 C C . THR A 1 179 ? 5.574 -8.088 -4.834 1.00 84.25 179 THR A C 1
ATOM 1382 O O . THR A 1 179 ? 5.916 -6.913 -4.701 1.00 84.25 179 THR A O 1
ATOM 1385 N N . LEU A 1 180 ? 5.323 -8.876 -3.782 1.00 83.69 180 LEU A N 1
ATOM 1386 C CA . LEU A 1 180 ? 5.372 -8.400 -2.394 1.00 83.69 180 LEU A CA 1
ATOM 1387 C C . LEU A 1 180 ? 6.764 -7.896 -1.985 1.00 83.69 180 LEU A C 1
ATOM 1389 O O . LEU A 1 180 ? 6.881 -6.912 -1.252 1.00 83.69 180 LEU A O 1
ATOM 1393 N N . ALA A 1 181 ? 7.839 -8.548 -2.438 1.00 86.44 181 ALA A N 1
ATOM 1394 C CA . ALA A 1 181 ? 9.198 -8.077 -2.184 1.00 86.44 181 ALA A CA 1
ATOM 1395 C C . ALA A 1 181 ? 9.458 -6.730 -2.873 1.00 86.44 181 ALA A C 1
ATOM 1397 O O . ALA A 1 181 ? 9.978 -5.817 -2.231 1.00 86.44 181 ALA A O 1
ATOM 1398 N N . MET A 1 182 ? 9.067 -6.590 -4.144 1.00 88.50 182 MET A N 1
ATOM 1399 C CA . MET A 1 182 ? 9.211 -5.336 -4.890 1.00 88.50 182 MET A CA 1
ATOM 1400 C C . MET A 1 182 ? 8.438 -4.195 -4.227 1.00 88.50 182 MET A C 1
ATOM 1402 O O . MET A 1 182 ? 9.005 -3.130 -3.992 1.00 88.50 182 MET A O 1
ATOM 1406 N N . GLN A 1 183 ? 7.188 -4.450 -3.840 1.00 88.62 183 GLN A N 1
ATOM 1407 C CA . GLN A 1 183 ? 6.347 -3.517 -3.093 1.00 88.62 183 GLN A CA 1
ATOM 1408 C C . GLN A 1 183 ? 7.044 -3.026 -1.817 1.00 88.62 183 GLN A C 1
ATOM 1410 O O . GLN A 1 183 ? 7.244 -1.827 -1.630 1.00 88.62 183 GLN A O 1
ATOM 1415 N N . ARG A 1 184 ? 7.535 -3.949 -0.979 1.00 85.25 184 ARG A N 1
ATOM 1416 C CA . ARG A 1 184 ? 8.246 -3.606 0.266 1.00 85.25 184 ARG A CA 1
ATOM 1417 C C . ARG A 1 184 ? 9.514 -2.784 0.039 1.00 85.25 184 ARG A C 1
ATOM 1419 O O . ARG A 1 184 ? 9.853 -1.962 0.891 1.00 85.25 184 ARG A O 1
ATOM 1426 N N . ILE A 1 185 ? 10.234 -3.044 -1.052 1.00 90.19 185 ILE A N 1
ATOM 1427 C CA . ILE A 1 185 ? 11.455 -2.320 -1.417 1.00 90.19 185 ILE A CA 1
ATOM 1428 C C . ILE A 1 185 ? 11.115 -0.887 -1.842 1.00 90.19 185 ILE A C 1
ATOM 1430 O O . ILE A 1 185 ? 11.733 0.051 -1.345 1.00 90.19 185 ILE A O 1
ATOM 1434 N N . LEU A 1 186 ? 10.114 -0.703 -2.705 1.00 89.75 186 LEU A N 1
ATOM 1435 C CA . LEU A 1 186 ? 9.705 0.625 -3.181 1.00 89.75 186 LEU A CA 1
ATOM 1436 C C . LEU A 1 186 ? 9.039 1.472 -2.086 1.00 89.75 186 LEU A C 1
ATOM 1438 O O . LEU A 1 186 ? 9.122 2.697 -2.103 1.00 89.75 186 LEU A O 1
ATOM 1442 N N . GLU A 1 187 ? 8.452 0.836 -1.074 1.00 85.12 187 GLU A N 1
ATOM 1443 C CA . GLU A 1 187 ? 7.910 1.515 0.109 1.00 85.12 187 GLU A CA 1
ATOM 1444 C C . GLU A 1 187 ? 8.959 1.951 1.128 1.00 85.12 187 GLU A C 1
ATOM 1446 O O . GLU A 1 187 ? 8.648 2.737 2.032 1.00 85.12 187 GLU A O 1
ATOM 1451 N N . LEU A 1 188 ? 10.188 1.440 1.015 1.00 86.56 188 LEU A N 1
ATOM 1452 C CA . LEU A 1 188 ? 11.244 1.668 1.994 1.00 86.56 188 LEU A CA 1
ATOM 1453 C C . LEU A 1 188 ? 11.467 3.163 2.295 1.00 86.56 188 LEU A C 1
ATOM 1455 O O . LEU A 1 188 ? 11.485 3.488 3.482 1.00 86.56 188 LEU A O 1
ATOM 1459 N N . PRO A 1 189 ? 11.554 4.088 1.312 1.00 86.00 189 PRO A N 1
ATOM 1460 C CA . PRO A 1 189 ? 11.725 5.518 1.583 1.00 86.00 189 PRO A CA 1
ATOM 1461 C C . PRO A 1 189 ? 10.644 6.105 2.496 1.00 86.00 189 PRO A C 1
ATOM 1463 O O . PRO A 1 189 ? 10.952 6.720 3.516 1.00 86.00 189 PRO A O 1
ATOM 1466 N N . LYS A 1 190 ? 9.367 5.862 2.166 1.00 81.50 190 LYS A N 1
ATOM 1467 C CA . LYS A 1 190 ? 8.211 6.367 2.927 1.00 81.50 190 LYS A CA 1
ATOM 1468 C C . LYS A 1 190 ? 8.217 5.791 4.340 1.00 81.50 190 LYS A C 1
ATOM 1470 O O . LYS A 1 190 ? 7.961 6.492 5.315 1.00 81.50 190 LYS A O 1
ATOM 1475 N N . ALA A 1 191 ? 8.534 4.504 4.454 1.00 79.56 191 ALA A N 1
ATOM 1476 C CA . ALA A 1 191 ? 8.541 3.812 5.726 1.00 79.56 191 ALA A CA 1
ATOM 1477 C C . ALA A 1 191 ? 9.710 4.259 6.631 1.00 79.56 191 ALA A C 1
ATOM 1479 O O . ALA A 1 191 ? 9.491 4.445 7.825 1.00 79.56 191 ALA A O 1
ATOM 1480 N N . LEU A 1 192 ? 10.910 4.501 6.085 1.00 80.19 192 LEU A N 1
ATOM 1481 C CA . LEU A 1 192 ? 12.033 5.098 6.824 1.00 80.19 192 LEU A CA 1
ATOM 1482 C C . LEU A 1 192 ? 11.703 6.516 7.296 1.00 80.19 192 LEU A C 1
ATOM 1484 O O . LEU A 1 192 ? 11.845 6.801 8.481 1.00 80.19 192 LEU A O 1
ATOM 1488 N N . GLY A 1 193 ? 11.202 7.374 6.404 1.00 78.62 193 GLY A N 1
ATOM 1489 C CA . GLY A 1 193 ? 10.836 8.749 6.745 1.00 78.62 193 GLY A CA 1
ATOM 1490 C C . GLY A 1 193 ? 9.801 8.839 7.866 1.00 78.62 193 GLY A C 1
ATOM 1491 O O . GLY A 1 193 ? 9.974 9.604 8.812 1.00 78.62 193 GLY A O 1
ATOM 1492 N N . ARG A 1 194 ? 8.779 7.969 7.837 1.00 75.75 194 ARG A N 1
ATOM 1493 C CA . ARG A 1 194 ? 7.814 7.839 8.942 1.00 75.75 194 ARG A CA 1
ATOM 1494 C C . ARG A 1 194 ? 8.486 7.504 10.265 1.00 75.75 194 ARG A C 1
ATOM 1496 O O . ARG A 1 194 ? 8.136 8.083 11.288 1.00 75.75 194 ARG A O 1
ATOM 1503 N N . LYS A 1 195 ? 9.446 6.578 10.258 1.00 76.81 195 LYS A N 1
ATOM 1504 C CA . LYS A 1 195 ? 10.162 6.196 11.477 1.00 76.81 195 LYS A CA 1
ATOM 1505 C C . LYS A 1 195 ? 11.090 7.303 11.980 1.00 76.81 195 LYS A C 1
ATOM 1507 O O . LYS A 1 195 ? 11.150 7.507 13.187 1.00 76.81 195 LYS A O 1
ATOM 1512 N N . VAL A 1 196 ? 11.740 8.060 11.095 1.00 74.62 196 VAL A N 1
ATOM 1513 C CA . VAL A 1 196 ? 12.530 9.238 11.496 1.00 74.62 196 VAL A CA 1
ATOM 1514 C C . VAL A 1 196 ? 11.639 10.302 12.140 1.00 74.62 196 VAL A C 1
ATOM 1516 O O . VAL A 1 196 ? 11.946 10.758 13.238 1.00 74.62 196 VAL A O 1
ATOM 1519 N N . ALA A 1 197 ? 10.503 10.641 11.524 1.00 72.00 197 ALA A N 1
ATOM 1520 C CA . ALA A 1 197 ? 9.565 11.611 12.095 1.00 72.00 197 ALA A CA 1
ATOM 1521 C C . ALA A 1 197 ? 9.044 11.169 13.476 1.00 72.00 197 ALA A C 1
ATOM 1523 O O . ALA A 1 197 ? 8.988 11.970 14.404 1.00 72.00 197 ALA A O 1
ATOM 1524 N N . GLN A 1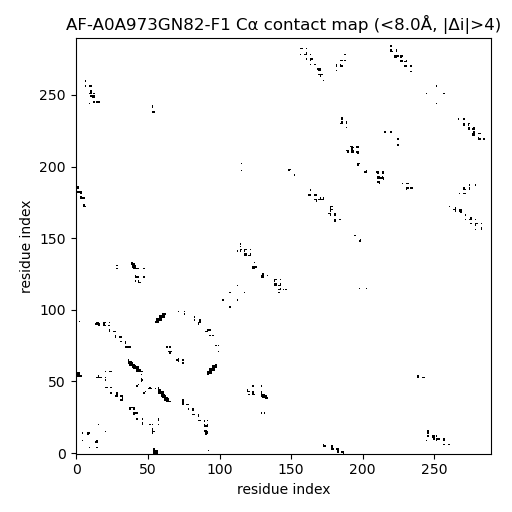 198 ? 8.762 9.870 13.655 1.00 68.56 198 GLN A N 1
ATOM 1525 C CA . GLN A 1 198 ? 8.438 9.307 14.974 1.00 68.56 198 GLN A CA 1
ATOM 1526 C C . GLN A 1 198 ? 9.547 9.537 16.000 1.00 68.56 198 GLN A C 1
ATOM 1528 O O . GLN A 1 198 ? 9.246 9.800 17.161 1.00 68.56 198 GLN A O 1
ATOM 1533 N N . SER A 1 199 ? 10.811 9.412 15.587 1.00 65.38 199 SER A N 1
ATOM 1534 C CA . SER A 1 199 ? 11.947 9.598 16.489 1.00 65.38 199 SER A CA 1
ATOM 1535 C C . SER A 1 199 ? 12.233 11.054 16.847 1.00 65.38 199 SER A C 1
ATOM 1537 O O . SER A 1 199 ? 12.688 11.320 17.955 1.00 65.38 199 SER A O 1
ATOM 1539 N N . GLY A 1 200 ? 11.927 11.990 15.946 1.00 62.56 200 GLY A N 1
ATOM 1540 C CA . GLY A 1 200 ? 12.140 13.424 16.154 1.00 62.56 200 GLY A CA 1
ATOM 1541 C C . GLY A 1 200 ? 11.081 14.111 17.021 1.00 62.56 200 GLY A C 1
ATOM 1542 O O . GLY A 1 200 ? 11.273 15.258 17.400 1.00 62.56 200 GLY A O 1
ATOM 1543 N N . GLY A 1 201 ? 9.968 13.441 17.345 1.00 55.12 201 GLY A N 1
ATOM 1544 C CA . GLY A 1 201 ? 8.879 14.009 18.152 1.00 55.12 201 GLY A CA 1
ATOM 1545 C C . GLY A 1 201 ? 7.929 14.952 17.396 1.00 55.12 201 GLY A C 1
ATOM 1546 O O . GLY A 1 201 ? 6.838 15.221 17.896 1.00 55.12 201 GLY A O 1
ATOM 1547 N N . ASP A 1 202 ? 8.281 15.377 16.181 1.00 51.88 202 ASP A N 1
ATOM 1548 C CA . ASP A 1 202 ? 7.432 16.181 15.297 1.00 51.88 202 ASP A CA 1
ATOM 1549 C C . ASP A 1 202 ? 6.442 15.290 14.532 1.00 51.88 202 ASP A C 1
ATOM 1551 O O . ASP A 1 202 ? 6.662 14.873 13.395 1.00 51.88 202 ASP A O 1
ATOM 1555 N N . LEU A 1 203 ? 5.316 14.985 15.176 1.00 50.09 203 LEU A N 1
ATOM 1556 C CA . LEU A 1 203 ? 4.168 14.319 14.552 1.00 50.09 203 LEU A CA 1
ATOM 1557 C C . LEU A 1 203 ? 3.087 15.341 14.168 1.00 50.09 203 LEU A C 1
ATOM 1559 O O . LEU A 1 203 ? 1.933 15.191 14.565 1.00 50.09 203 LEU A O 1
ATOM 1563 N N . HIS A 1 204 ? 3.450 16.413 13.456 1.00 43.59 204 HIS A N 1
ATOM 1564 C CA . HIS A 1 204 ? 2.472 17.432 13.062 1.00 43.59 204 HIS A CA 1
ATOM 1565 C C . HIS A 1 204 ? 1.642 16.989 11.831 1.00 43.59 204 HIS A C 1
ATOM 1567 O O . HIS A 1 204 ? 2.233 16.548 10.841 1.00 43.59 204 HIS A O 1
ATOM 1573 N N . PRO A 1 205 ? 0.299 17.152 11.840 1.00 40.56 205 PRO A N 1
ATOM 1574 C CA . PRO A 1 205 ? -0.605 16.694 10.769 1.00 40.56 205 PRO A CA 1
ATOM 1575 C C . PRO A 1 205 ? -0.383 17.336 9.391 1.00 40.56 205 PRO A C 1
ATOM 1577 O O . PRO A 1 205 ? -0.778 16.776 8.375 1.00 40.56 205 PRO A O 1
ATOM 1580 N N . GLU A 1 206 ? 0.280 18.492 9.323 1.00 42.19 206 GLU A N 1
ATOM 1581 C CA . GLU A 1 206 ? 0.558 19.199 8.060 1.00 42.19 206 GLU A CA 1
ATOM 1582 C C . GLU A 1 206 ? 1.690 18.549 7.240 1.00 42.19 206 GLU A C 1
ATOM 1584 O O . GLU A 1 206 ? 2.033 18.990 6.144 1.00 42.19 206 GLU A O 1
ATOM 1589 N N . CYS A 1 207 ? 2.260 17.450 7.736 1.00 40.62 207 CYS A N 1
ATOM 1590 C CA . CYS A 1 207 ? 3.295 16.668 7.074 1.00 40.62 207 CYS A CA 1
ATOM 1591 C C . CYS A 1 207 ? 2.745 15.751 5.968 1.00 40.62 207 CYS A C 1
ATOM 1593 O O . CYS A 1 207 ? 3.180 14.605 5.831 1.00 40.62 207 CYS A O 1
ATOM 1595 N N . THR A 1 208 ? 1.858 16.247 5.108 1.00 42.31 208 THR A N 1
ATOM 1596 C CA . THR A 1 208 ? 1.539 15.545 3.857 1.00 42.31 208 THR A CA 1
ATOM 1597 C C . THR A 1 208 ? 2.756 15.463 2.919 1.00 42.31 208 THR A C 1
ATOM 1599 O O . THR A 1 208 ? 2.863 14.502 2.159 1.00 42.31 208 THR A O 1
ATOM 1602 N N . ASP A 1 209 ? 3.730 16.367 3.084 1.00 47.12 209 ASP A N 1
ATOM 1603 C CA . ASP A 1 209 ? 5.086 16.304 2.502 1.00 47.12 209 ASP A CA 1
ATOM 1604 C C . ASP A 1 209 ? 6.172 15.852 3.516 1.00 47.12 209 ASP A C 1
ATOM 1606 O O . ASP A 1 209 ? 7.353 15.704 3.190 1.00 47.12 209 ASP A O 1
ATOM 1610 N N . GLY A 1 210 ? 5.804 15.620 4.780 1.00 53.06 210 GLY A N 1
ATOM 1611 C CA . GLY A 1 210 ? 6.734 15.782 5.905 1.00 53.06 210 GLY A CA 1
ATOM 1612 C C . GLY A 1 210 ? 7.477 14.546 6.410 1.00 53.06 210 GLY A C 1
ATOM 1613 O O . GLY A 1 210 ? 8.478 14.689 7.105 1.00 53.06 210 GLY A O 1
ATOM 1614 N N . PHE A 1 211 ? 7.116 13.329 6.000 1.00 60.06 211 PHE A N 1
ATOM 1615 C CA . PHE A 1 211 ? 7.972 12.164 6.291 1.00 60.06 211 PHE A CA 1
ATOM 1616 C C . PHE A 1 211 ? 9.239 12.144 5.432 1.00 60.06 211 PHE A C 1
ATOM 1618 O O . PHE A 1 211 ? 10.279 11.635 5.847 1.00 60.06 211 PHE A O 1
ATOM 1625 N N . GLN A 1 212 ? 9.157 12.702 4.227 1.00 62.59 212 GLN A N 1
ATOM 1626 C CA . GLN A 1 212 ? 10.294 12.803 3.324 1.00 62.59 212 GLN A CA 1
ATOM 1627 C C . GLN A 1 212 ? 11.265 13.888 3.789 1.00 62.59 212 GLN A C 1
ATOM 1629 O O . GLN A 1 212 ? 12.458 13.610 3.876 1.00 62.59 212 GLN A O 1
ATOM 1634 N N . GLY A 1 213 ? 10.754 15.068 4.160 1.00 65.38 213 GLY A N 1
ATOM 1635 C CA . GLY A 1 213 ? 11.576 16.124 4.755 1.00 65.38 213 GLY A CA 1
ATOM 1636 C C . GLY A 1 213 ? 12.299 15.644 6.018 1.00 65.38 213 GLY A C 1
ATOM 1637 O O . GLY A 1 213 ? 13.485 15.917 6.186 1.00 65.38 213 GLY A O 1
ATOM 1638 N N . ALA A 1 214 ? 11.636 14.824 6.846 1.00 70.19 214 ALA A N 1
ATOM 1639 C CA . ALA A 1 214 ? 12.281 14.192 7.995 1.00 70.19 214 ALA A CA 1
ATOM 1640 C C . ALA A 1 214 ? 13.461 13.294 7.576 1.00 70.19 214 ALA A C 1
ATOM 1642 O O . ALA A 1 214 ? 14.543 13.406 8.146 1.00 70.19 214 ALA A O 1
ATOM 1643 N N . LEU A 1 215 ? 13.301 12.446 6.553 1.00 75.25 215 LEU A N 1
ATOM 1644 C CA . LEU A 1 215 ? 14.392 11.594 6.059 1.00 75.25 215 LEU A CA 1
ATOM 1645 C C . LEU A 1 215 ? 15.546 12.396 5.437 1.00 75.25 215 LEU A C 1
ATOM 1647 O O . LEU A 1 215 ? 16.705 12.047 5.638 1.00 75.25 215 LEU A O 1
ATOM 1651 N N . GLU A 1 216 ? 15.230 13.451 4.685 1.00 72.62 216 GLU A N 1
ATOM 1652 C CA . GLU A 1 216 ? 16.209 14.333 4.034 1.00 72.62 216 GLU A CA 1
ATOM 1653 C C . GLU A 1 216 ? 16.990 15.186 5.044 1.00 72.62 216 GLU A C 1
ATOM 1655 O O . GLU A 1 216 ? 18.120 15.581 4.762 1.00 72.62 216 GLU A O 1
ATOM 1660 N N . SER A 1 217 ? 16.426 15.420 6.234 1.00 71.06 217 SER A N 1
ATOM 1661 C CA . SER A 1 217 ? 17.098 16.132 7.328 1.00 71.06 217 SER A CA 1
ATOM 1662 C C . SER A 1 217 ? 18.170 15.304 8.052 1.00 71.06 217 SER A C 1
ATOM 1664 O O . SER A 1 217 ? 18.985 15.865 8.785 1.00 71.06 217 SER A O 1
ATOM 1666 N N . VAL A 1 218 ? 18.196 13.980 7.851 1.00 73.88 218 VAL A N 1
ATOM 1667 C CA . VAL A 1 218 ? 19.208 13.104 8.454 1.00 73.88 218 VAL A CA 1
ATOM 1668 C C . VAL A 1 218 ? 20.506 13.196 7.655 1.00 73.88 218 VAL A C 1
ATOM 1670 O O . VAL A 1 218 ? 20.528 12.933 6.449 1.00 73.88 218 VAL A O 1
ATOM 1673 N N . ASP A 1 219 ? 21.609 13.515 8.334 1.00 79.94 219 ASP A N 1
ATOM 1674 C CA . ASP A 1 219 ? 22.939 13.530 7.723 1.00 79.94 219 ASP A CA 1
ATOM 1675 C C . ASP A 1 219 ? 23.413 12.100 7.405 1.00 79.94 219 ASP A C 1
ATOM 1677 O O . ASP A 1 219 ? 23.982 11.383 8.231 1.00 79.94 219 ASP A O 1
ATOM 1681 N N . MET A 1 220 ? 23.098 11.665 6.186 1.00 82.62 220 MET A N 1
ATOM 1682 C CA . MET A 1 220 ? 23.400 10.346 5.637 1.00 82.62 220 MET A CA 1
ATOM 1683 C C . MET A 1 220 ? 24.362 10.455 4.452 1.00 82.62 220 MET A C 1
ATOM 1685 O O . MET A 1 220 ? 24.460 11.492 3.799 1.00 82.62 220 MET A O 1
ATOM 1689 N N . SER A 1 221 ? 25.045 9.355 4.124 1.00 87.69 221 SER A N 1
ATOM 1690 C CA . SER A 1 221 ? 25.958 9.318 2.977 1.00 87.69 221 SER A CA 1
ATOM 1691 C C . SER A 1 221 ? 25.248 9.593 1.646 1.00 87.69 221 SER A C 1
ATOM 1693 O O . SER A 1 221 ? 24.082 9.233 1.461 1.00 87.69 221 SER A O 1
ATOM 1695 N N . ASP A 1 222 ? 25.978 10.145 0.673 1.00 89.62 222 ASP A N 1
ATOM 1696 C CA . ASP A 1 222 ? 25.457 10.378 -0.683 1.00 89.62 222 ASP A CA 1
ATOM 1697 C C . ASP A 1 222 ? 24.914 9.092 -1.311 1.00 89.62 222 ASP A C 1
ATOM 1699 O O . ASP A 1 222 ? 23.820 9.077 -1.860 1.00 89.62 222 ASP A O 1
ATOM 1703 N N . THR A 1 223 ? 25.595 7.962 -1.102 1.00 89.56 223 THR A N 1
ATOM 1704 C CA . THR A 1 223 ? 25.145 6.658 -1.610 1.00 89.56 223 THR A CA 1
ATOM 1705 C C . THR A 1 223 ? 23.776 6.245 -1.056 1.00 89.56 223 THR A C 1
ATOM 1707 O O . THR A 1 223 ? 22.986 5.613 -1.760 1.00 89.56 223 THR A O 1
ATOM 1710 N N . PHE A 1 224 ? 23.474 6.580 0.204 1.00 90.50 224 PHE A N 1
ATOM 1711 C CA . PHE A 1 224 ? 22.144 6.355 0.767 1.00 90.50 224 PHE A CA 1
ATOM 1712 C C . PHE A 1 224 ? 21.108 7.248 0.082 1.00 90.50 224 PHE A C 1
ATOM 1714 O O . PHE A 1 224 ? 20.075 6.737 -0.359 1.00 90.50 224 PHE A O 1
ATOM 1721 N N . ARG A 1 225 ? 21.399 8.551 -0.040 1.00 89.62 225 ARG A N 1
ATOM 1722 C CA . ARG A 1 225 ? 20.508 9.527 -0.688 1.00 89.62 225 ARG A CA 1
ATOM 1723 C C . ARG A 1 225 ? 20.193 9.120 -2.128 1.00 89.62 225 ARG A C 1
ATOM 1725 O O . ARG A 1 225 ? 19.020 9.027 -2.484 1.00 89.62 225 ARG A O 1
ATOM 1732 N N . ASP A 1 226 ? 21.210 8.757 -2.903 1.00 91.88 226 ASP A N 1
ATOM 1733 C CA . ASP A 1 226 ? 21.070 8.296 -4.288 1.00 91.88 226 ASP A CA 1
ATOM 1734 C C . ASP A 1 226 ? 20.229 7.019 -4.389 1.00 91.88 226 ASP A C 1
ATOM 1736 O O . ASP A 1 226 ? 19.396 6.874 -5.288 1.00 91.88 226 ASP A O 1
ATOM 1740 N N . SER A 1 227 ? 20.400 6.091 -3.444 1.00 92.88 227 SER A N 1
ATOM 1741 C CA . SER A 1 227 ? 19.622 4.848 -3.406 1.00 92.88 227 SER A CA 1
ATOM 1742 C C . SER A 1 227 ? 18.152 5.114 -3.090 1.00 92.88 227 SER A C 1
ATOM 1744 O O . SER A 1 227 ? 17.269 4.583 -3.761 1.00 92.88 227 SER A O 1
ATOM 1746 N N . VAL A 1 228 ? 17.870 5.969 -2.104 1.00 91.25 228 VAL A N 1
ATOM 1747 C CA . VAL A 1 228 ? 16.503 6.398 -1.781 1.00 91.25 228 VAL A CA 1
ATOM 1748 C C . VAL A 1 228 ? 15.86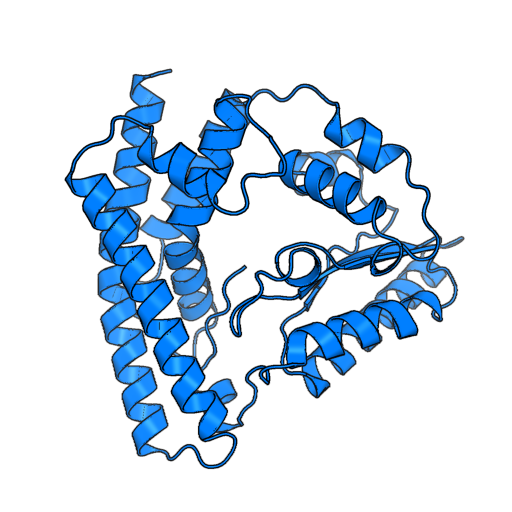9 7.113 -2.972 1.00 91.25 228 VAL A C 1
ATOM 1750 O O . VAL A 1 228 ? 14.731 6.803 -3.328 1.00 91.25 228 VAL A O 1
ATOM 1753 N N . GLN A 1 229 ? 16.604 8.012 -3.627 1.00 91.50 229 GLN A N 1
ATOM 1754 C CA . GLN A 1 229 ? 16.121 8.715 -4.810 1.00 91.50 229 GLN A CA 1
ATOM 1755 C C . GLN A 1 229 ? 15.847 7.753 -5.971 1.00 91.50 229 GLN A C 1
ATOM 1757 O O . GLN A 1 229 ? 14.813 7.864 -6.621 1.00 91.50 229 GLN A O 1
ATOM 1762 N N . THR A 1 230 ? 16.709 6.757 -6.183 1.00 94.44 230 THR A N 1
ATOM 1763 C CA . THR A 1 230 ? 16.505 5.708 -7.193 1.00 94.44 230 THR A CA 1
ATOM 1764 C C . THR A 1 230 ? 15.198 4.952 -6.955 1.00 94.44 230 THR A C 1
ATOM 1766 O O . THR A 1 230 ? 14.401 4.795 -7.878 1.00 94.44 230 THR A O 1
ATOM 1769 N N . LEU A 1 231 ? 14.937 4.522 -5.715 1.00 93.31 231 LEU A N 1
ATOM 1770 C CA . LEU A 1 231 ? 13.690 3.832 -5.363 1.00 93.31 231 LEU A CA 1
ATOM 1771 C C . LEU A 1 231 ? 12.460 4.704 -5.632 1.00 93.31 231 LEU A C 1
ATOM 1773 O O . LEU A 1 231 ? 11.456 4.205 -6.133 1.00 93.31 231 LEU A O 1
ATOM 1777 N N . ARG A 1 232 ? 12.549 6.006 -5.343 1.00 89.69 232 ARG A N 1
ATOM 1778 C CA . ARG A 1 232 ? 11.469 6.967 -5.606 1.00 89.69 232 ARG A CA 1
ATOM 1779 C C . ARG A 1 232 ? 11.216 7.164 -7.092 1.00 89.69 232 ARG A C 1
ATOM 1781 O O . ARG A 1 232 ? 10.060 7.183 -7.499 1.00 89.69 232 ARG A O 1
ATOM 1788 N N . THR A 1 233 ? 12.272 7.292 -7.890 1.00 92.75 233 THR A N 1
ATOM 1789 C CA . THR A 1 233 ? 12.141 7.390 -9.346 1.00 92.75 233 THR A CA 1
ATOM 1790 C C . THR A 1 233 ? 11.447 6.149 -9.895 1.00 92.75 233 THR A C 1
ATOM 1792 O O . THR A 1 233 ? 10.494 6.286 -10.646 1.00 92.75 233 THR A O 1
ATOM 1795 N N . ILE A 1 234 ? 11.825 4.946 -9.446 1.00 94.25 234 ILE A N 1
ATOM 1796 C CA . ILE A 1 234 ? 11.157 3.705 -9.874 1.00 94.25 234 ILE A CA 1
ATOM 1797 C C . ILE A 1 234 ? 9.679 3.681 -9.440 1.00 94.25 234 ILE A C 1
ATOM 1799 O O . ILE A 1 234 ? 8.820 3.281 -10.224 1.00 94.25 234 ILE A O 1
ATOM 1803 N N . ASP A 1 235 ? 9.365 4.122 -8.215 1.00 90.94 235 ASP A N 1
ATOM 1804 C CA . ASP A 1 235 ? 7.986 4.237 -7.708 1.00 90.94 235 ASP A CA 1
ATOM 1805 C C . ASP A 1 235 ? 7.138 5.193 -8.576 1.00 90.94 235 ASP A C 1
ATOM 1807 O O . ASP A 1 235 ? 5.980 4.902 -8.898 1.00 90.94 235 ASP A O 1
ATOM 1811 N N . GLY A 1 236 ? 7.728 6.320 -8.985 1.00 88.81 236 GLY A N 1
ATOM 1812 C CA . GLY A 1 236 ? 7.123 7.305 -9.881 1.00 88.81 236 GLY A CA 1
ATOM 1813 C C . GLY A 1 236 ? 6.940 6.781 -11.305 1.00 88.81 236 GLY A C 1
ATOM 1814 O O . GLY A 1 236 ? 5.825 6.833 -11.822 1.00 88.81 236 GLY A O 1
ATOM 1815 N N . ASP A 1 237 ? 7.994 6.213 -11.899 1.00 91.69 237 ASP A N 1
ATOM 1816 C CA . ASP A 1 237 ? 7.982 5.604 -13.236 1.00 91.69 237 ASP A CA 1
ATOM 1817 C C . ASP A 1 237 ? 6.884 4.540 -13.340 1.00 91.69 237 ASP A C 1
ATOM 1819 O O . ASP A 1 237 ? 6.111 4.534 -14.296 1.00 91.69 237 ASP A O 1
ATOM 1823 N N . TYR A 1 238 ? 6.766 3.666 -12.333 1.00 91.81 238 TYR A N 1
ATOM 1824 C CA . TYR A 1 238 ? 5.725 2.639 -12.306 1.00 91.81 238 TYR A CA 1
ATOM 1825 C C . TYR A 1 238 ? 4.316 3.237 -12.240 1.00 91.81 238 TYR A C 1
ATOM 1827 O O . TYR A 1 238 ? 3.392 2.741 -12.878 1.00 91.81 238 TYR A O 1
ATOM 1835 N N . SER A 1 239 ? 4.143 4.323 -11.483 1.00 87.94 239 SER A N 1
ATOM 1836 C CA . SER A 1 239 ? 2.859 5.025 -11.407 1.00 87.94 239 SER A CA 1
ATOM 1837 C C . SER A 1 239 ? 2.501 5.684 -12.742 1.00 87.94 239 SER A C 1
ATOM 1839 O O . SER A 1 239 ? 1.333 5.700 -13.111 1.00 87.94 239 SER A O 1
ATOM 1841 N N . GLY A 1 240 ? 3.488 6.202 -13.482 1.00 87.38 240 GLY A N 1
ATOM 1842 C CA . GLY A 1 240 ? 3.297 6.683 -14.853 1.00 87.38 240 GLY A CA 1
ATOM 1843 C C . GLY A 1 240 ? 2.888 5.554 -15.799 1.00 87.38 240 GLY A C 1
ATOM 1844 O O . GLY A 1 240 ? 1.859 5.652 -16.457 1.00 87.38 240 GLY A O 1
ATOM 1845 N N . LEU A 1 241 ? 3.625 4.443 -15.763 1.00 89.31 241 LEU A N 1
ATOM 1846 C CA . LEU A 1 241 ? 3.356 3.254 -16.570 1.00 89.31 241 LEU A CA 1
ATOM 1847 C C . LEU A 1 241 ? 1.929 2.716 -16.365 1.00 89.31 241 LEU A C 1
ATOM 1849 O O . LEU A 1 241 ? 1.244 2.371 -17.323 1.00 89.31 241 LEU A O 1
ATOM 1853 N N . LEU A 1 242 ? 1.448 2.661 -15.119 1.00 88.00 242 LEU A N 1
ATOM 1854 C CA . LEU A 1 242 ? 0.083 2.216 -14.834 1.00 88.00 242 LEU A CA 1
ATOM 1855 C C . LEU A 1 242 ? -0.990 3.176 -15.364 1.00 88.00 242 LEU A C 1
ATOM 1857 O O . LEU A 1 242 ? -2.054 2.700 -15.748 1.00 88.00 242 LEU A O 1
ATOM 1861 N N . LYS A 1 243 ? -0.745 4.495 -15.411 1.00 85.75 243 LYS A N 1
ATOM 1862 C CA . LYS A 1 243 ? -1.694 5.459 -16.012 1.00 85.75 243 LYS A CA 1
ATOM 1863 C C . LYS A 1 243 ? -1.928 5.159 -17.483 1.00 85.75 243 LYS A C 1
ATOM 1865 O O . LYS A 1 243 ? -3.080 5.150 -17.917 1.00 85.75 243 LYS A O 1
ATOM 1870 N N . ASP A 1 244 ? -0.860 4.838 -18.204 1.00 85.44 244 ASP A N 1
ATOM 1871 C CA . ASP A 1 244 ? -0.950 4.448 -19.608 1.00 85.44 244 ASP A CA 1
ATOM 1872 C C . ASP A 1 244 ? -1.792 3.168 -19.745 1.00 85.44 244 ASP A C 1
ATOM 1874 O O . ASP A 1 244 ? -2.735 3.128 -20.535 1.00 85.44 244 ASP A O 1
ATOM 1878 N N . TYR A 1 245 ? -1.569 2.166 -18.889 1.00 85.06 245 TYR A N 1
ATOM 1879 C CA . TYR A 1 245 ? -2.357 0.929 -18.906 1.00 85.06 245 TYR A CA 1
ATOM 1880 C C . TYR A 1 245 ? -3.824 1.088 -18.490 1.00 85.06 245 TYR A C 1
ATOM 1882 O O . TYR A 1 245 ? -4.688 0.445 -19.084 1.00 85.06 245 TYR A O 1
ATOM 1890 N N . VAL A 1 246 ? -4.142 1.959 -17.526 1.00 82.75 246 VAL A N 1
ATOM 1891 C CA . VAL A 1 246 ? -5.542 2.278 -17.182 1.00 82.75 246 VAL A CA 1
ATOM 1892 C C . VAL A 1 246 ? -6.281 2.837 -18.393 1.00 82.75 246 VAL A C 1
ATOM 1894 O O . VAL A 1 246 ? -7.430 2.466 -18.621 1.00 82.75 246 VAL A O 1
ATOM 1897 N N . SER A 1 247 ? -5.624 3.675 -19.202 1.00 80.12 247 SER A N 1
ATOM 1898 C CA . SER A 1 247 ? -6.240 4.245 -20.407 1.00 80.12 247 SER A CA 1
ATOM 1899 C C . SER A 1 247 ? -6.534 3.204 -21.497 1.00 80.12 247 SER A C 1
ATOM 1901 O O . SER A 1 247 ? -7.478 3.372 -22.267 1.00 80.12 247 SER A O 1
ATOM 1903 N N . LEU A 1 248 ? -5.765 2.110 -21.528 1.00 79.06 248 LEU A N 1
ATOM 1904 C CA . LEU A 1 248 ? -5.962 0.981 -22.441 1.00 79.06 248 LEU A CA 1
ATOM 1905 C C . LEU A 1 248 ? -7.052 0.018 -21.936 1.00 79.06 248 LEU A C 1
ATOM 1907 O O . LEU A 1 248 ? -7.774 -0.587 -22.728 1.00 79.06 248 LEU A O 1
ATOM 1911 N N . GLY A 1 249 ? -7.214 -0.131 -20.619 1.00 74.00 249 GLY A N 1
ATOM 1912 C CA . GLY A 1 249 ? -8.246 -0.986 -20.027 1.00 74.00 249 GLY A CA 1
ATOM 1913 C C . GLY A 1 249 ? -8.181 -2.439 -20.542 1.00 74.00 249 GLY A C 1
ATOM 1914 O O . GLY A 1 249 ? -7.103 -3.029 -20.574 1.00 74.00 249 GLY A O 1
ATOM 1915 N N . PRO A 1 250 ? -9.300 -3.060 -20.965 1.00 70.44 250 PRO A N 1
ATOM 1916 C CA . PRO A 1 250 ? -9.312 -4.448 -21.436 1.00 70.44 250 PRO A CA 1
ATOM 1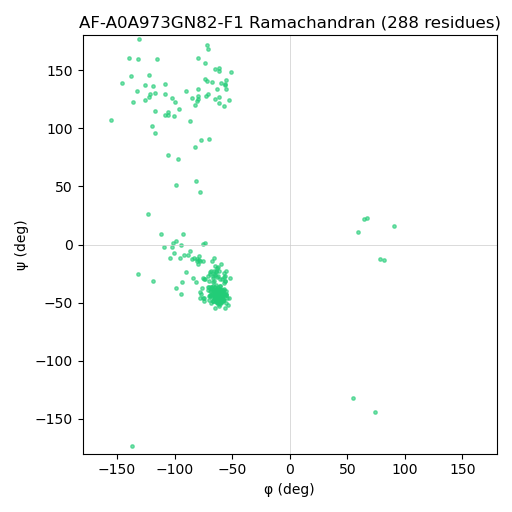917 C C . PRO A 1 250 ? -8.691 -4.646 -22.832 1.00 70.44 250 PRO A C 1
ATOM 1919 O O . PRO A 1 250 ? -8.697 -5.768 -23.336 1.00 70.44 250 PRO A O 1
ATOM 1922 N N . THR A 1 251 ? -8.181 -3.594 -23.488 1.00 81.88 251 THR A N 1
ATOM 1923 C CA . THR A 1 251 ? -7.560 -3.704 -24.820 1.00 81.88 251 THR A CA 1
ATOM 1924 C C . THR A 1 251 ? -6.049 -3.920 -24.778 1.00 81.88 251 THR A C 1
ATOM 1926 O O . THR A 1 251 ? -5.412 -3.863 -25.828 1.00 81.88 251 THR A O 1
ATOM 1929 N N . ILE A 1 252 ? -5.472 -4.170 -23.599 1.00 84.19 252 ILE A N 1
ATOM 1930 C CA . ILE A 1 252 ? -4.041 -4.451 -23.449 1.00 84.19 252 ILE A CA 1
ATOM 1931 C C . ILE A 1 252 ? -3.677 -5.724 -24.226 1.00 84.19 252 ILE A C 1
ATOM 1933 O O . ILE A 1 252 ? -4.209 -6.815 -24.004 1.00 84.19 252 ILE A O 1
ATOM 1937 N N . SER A 1 253 ? -2.747 -5.574 -25.158 1.00 87.69 253 SER A N 1
ATOM 1938 C CA . SER A 1 253 ? -2.246 -6.615 -26.044 1.00 87.69 253 SER A CA 1
ATOM 1939 C C . SER A 1 253 ? -1.212 -7.515 -25.363 1.00 87.69 253 SER A C 1
ATOM 1941 O O . SER A 1 253 ? -0.548 -7.145 -24.397 1.00 87.69 253 SER A O 1
ATOM 1943 N N . CYS A 1 254 ? -0.991 -8.713 -25.915 1.00 86.25 254 CYS A N 1
ATOM 1944 C CA . CYS A 1 254 ? 0.060 -9.611 -25.423 1.00 86.25 254 CYS A CA 1
ATOM 1945 C C . CYS A 1 254 ? 1.472 -8.999 -25.516 1.00 86.25 254 CYS A C 1
ATOM 1947 O O . CYS A 1 254 ? 2.338 -9.348 -24.713 1.00 86.25 254 CYS A O 1
ATOM 1949 N N . ALA A 1 255 ? 1.707 -8.111 -26.488 1.00 89.38 255 ALA A N 1
ATOM 1950 C CA . ALA A 1 255 ? 2.978 -7.407 -26.637 1.00 89.38 255 ALA A CA 1
ATOM 1951 C C . ALA A 1 255 ? 3.206 -6.444 -25.463 1.00 89.38 255 ALA A C 1
ATOM 1953 O O . ALA A 1 255 ? 4.236 -6.522 -24.803 1.00 89.38 255 ALA A O 1
ATOM 1954 N N . GLU A 1 256 ? 2.198 -5.640 -25.132 1.00 90.31 256 GLU A N 1
ATOM 1955 C CA . GLU A 1 256 ? 2.209 -4.719 -23.991 1.00 90.31 256 GLU A CA 1
ATOM 1956 C C . GLU A 1 256 ? 2.382 -5.449 -22.649 1.00 90.31 256 GLU A C 1
ATOM 1958 O O . GLU A 1 256 ? 3.199 -5.050 -21.822 1.00 90.31 256 GLU A O 1
ATOM 1963 N N . VAL A 1 257 ? 1.703 -6.587 -22.446 1.00 89.56 257 VAL A N 1
ATOM 1964 C CA . VAL A 1 257 ? 1.926 -7.424 -21.249 1.00 89.56 257 VAL A CA 1
ATOM 1965 C C . VAL A 1 257 ? 3.378 -7.914 -21.175 1.00 89.56 257 VAL A C 1
ATOM 1967 O O . VAL A 1 257 ? 3.971 -7.926 -20.099 1.00 89.56 257 VAL A O 1
ATOM 1970 N N . SER A 1 258 ? 3.975 -8.288 -22.308 1.00 90.44 258 SER A N 1
ATOM 1971 C CA . SER A 1 258 ? 5.370 -8.751 -22.349 1.00 90.44 258 SER A CA 1
ATOM 1972 C C . SER A 1 258 ? 6.361 -7.618 -22.052 1.00 90.44 258 SER A C 1
ATOM 1974 O O . SER A 1 258 ? 7.355 -7.829 -21.354 1.00 90.44 258 SER A O 1
ATOM 1976 N N . GLU A 1 259 ? 6.089 -6.405 -22.540 1.00 91.44 259 GLU A N 1
ATOM 1977 C CA . GLU A 1 259 ? 6.876 -5.206 -22.227 1.00 91.44 259 GLU A CA 1
ATOM 1978 C C . GLU A 1 259 ? 6.790 -4.851 -20.740 1.00 91.44 259 GLU A C 1
ATOM 1980 O O . GLU A 1 259 ? 7.812 -4.569 -20.108 1.00 91.44 259 GLU A O 1
ATOM 1985 N N . TYR A 1 260 ? 5.595 -4.943 -20.155 1.00 91.25 260 TYR A N 1
ATOM 1986 C CA . TYR A 1 260 ? 5.383 -4.771 -18.722 1.00 91.25 260 TYR A CA 1
ATOM 1987 C C . TYR A 1 260 ? 6.195 -5.765 -17.883 1.00 91.25 260 TYR A C 1
ATOM 1989 O O . TYR A 1 260 ? 6.859 -5.378 -16.918 1.00 91.25 260 TYR A O 1
ATOM 1997 N N . GLU A 1 261 ? 6.193 -7.044 -18.261 1.00 89.75 261 GLU A N 1
ATOM 1998 C CA . GLU A 1 261 ? 6.965 -8.077 -17.564 1.00 89.75 261 GLU A CA 1
ATOM 1999 C C . GLU A 1 261 ? 8.471 -7.839 -17.647 1.00 89.75 261 GLU A C 1
ATOM 2001 O O . GLU A 1 261 ? 9.178 -7.965 -16.640 1.00 89.75 261 GLU A O 1
ATOM 2006 N N . ALA A 1 262 ? 8.961 -7.455 -18.826 1.00 90.56 262 ALA A N 1
ATOM 2007 C CA . ALA A 1 262 ? 10.360 -7.099 -19.018 1.00 90.56 262 ALA A CA 1
ATOM 2008 C C . ALA A 1 262 ? 10.747 -5.888 -18.154 1.00 90.56 262 ALA A C 1
ATOM 2010 O O . ALA A 1 262 ? 11.790 -5.913 -17.491 1.00 90.56 262 ALA A O 1
ATOM 2011 N N . TRP A 1 263 ? 9.885 -4.868 -18.103 1.00 92.62 263 TRP A N 1
ATOM 2012 C CA . TRP A 1 263 ? 10.078 -3.687 -17.267 1.00 92.62 263 TRP A CA 1
ATOM 2013 C C . TRP A 1 263 ? 10.139 -4.050 -15.779 1.00 92.62 263 TRP A C 1
ATOM 2015 O O . TRP A 1 263 ? 11.085 -3.660 -15.090 1.00 92.62 263 TRP A O 1
ATOM 2025 N N . LEU A 1 264 ? 9.186 -4.847 -15.279 1.00 90.69 264 LEU A N 1
ATOM 2026 C CA . LEU A 1 264 ? 9.166 -5.283 -13.878 1.00 90.69 264 LEU A CA 1
ATOM 2027 C C . LEU A 1 264 ? 10.436 -6.054 -13.514 1.00 90.69 264 LEU A C 1
ATOM 2029 O O . LEU A 1 264 ? 11.044 -5.794 -12.473 1.00 90.69 264 LEU A O 1
ATOM 2033 N N . ALA A 1 265 ? 10.868 -6.974 -14.378 1.00 89.25 265 ALA A N 1
ATOM 2034 C CA . ALA A 1 265 ? 12.062 -7.776 -14.144 1.00 89.25 265 ALA A CA 1
ATOM 2035 C C . ALA A 1 265 ? 13.352 -6.940 -14.114 1.00 89.25 265 ALA A C 1
ATOM 2037 O O . ALA A 1 265 ? 14.222 -7.195 -13.271 1.00 89.25 265 ALA A O 1
ATOM 2038 N N . ASP A 1 266 ? 13.474 -5.947 -14.998 1.00 90.75 266 ASP A N 1
ATOM 2039 C CA . ASP A 1 266 ? 14.600 -5.008 -15.008 1.00 90.75 266 ASP A CA 1
ATOM 2040 C C . ASP A 1 266 ? 14.609 -4.141 -13.741 1.00 90.75 266 ASP A C 1
ATOM 2042 O O . ASP A 1 266 ? 15.572 -4.159 -12.961 1.00 90.75 266 ASP A O 1
ATOM 2046 N N . ARG A 1 267 ? 13.493 -3.454 -13.468 1.00 93.44 267 ARG A N 1
ATOM 2047 C CA . ARG A 1 267 ? 13.389 -2.529 -12.333 1.00 93.44 267 ARG A CA 1
ATOM 2048 C C . ARG A 1 267 ? 13.491 -3.220 -10.986 1.00 93.44 267 ARG A C 1
ATOM 2050 O O . ARG A 1 267 ? 14.047 -2.629 -10.063 1.00 93.44 267 ARG A O 1
ATOM 2057 N N . TYR A 1 268 ? 13.044 -4.468 -10.863 1.00 91.88 268 TYR A N 1
ATOM 2058 C CA . TYR A 1 268 ? 13.214 -5.243 -9.637 1.00 91.88 268 TYR A CA 1
ATOM 2059 C C . TYR A 1 268 ? 14.683 -5.370 -9.224 1.00 91.88 268 TYR A C 1
ATOM 2061 O O . TYR A 1 268 ? 15.010 -5.199 -8.051 1.00 91.88 268 TYR A O 1
ATOM 2069 N N . ARG A 1 269 ? 15.589 -5.641 -10.174 1.00 89.25 269 ARG A N 1
ATOM 2070 C CA . ARG A 1 269 ? 17.023 -5.797 -9.871 1.00 89.25 269 ARG A CA 1
ATOM 2071 C C . ARG A 1 269 ? 17.635 -4.487 -9.392 1.00 89.25 269 ARG A C 1
ATOM 2073 O O . ARG A 1 269 ? 18.380 -4.486 -8.411 1.00 89.25 269 ARG A O 1
ATOM 2080 N N . VAL A 1 270 ? 17.294 -3.386 -10.061 1.00 93.12 270 VAL A N 1
ATOM 2081 C CA . VAL A 1 270 ? 17.751 -2.040 -9.684 1.00 93.12 270 VAL A CA 1
ATOM 2082 C C . VAL A 1 270 ? 17.212 -1.667 -8.302 1.00 93.12 270 VAL A C 1
ATOM 2084 O O . VAL A 1 270 ? 17.977 -1.252 -7.430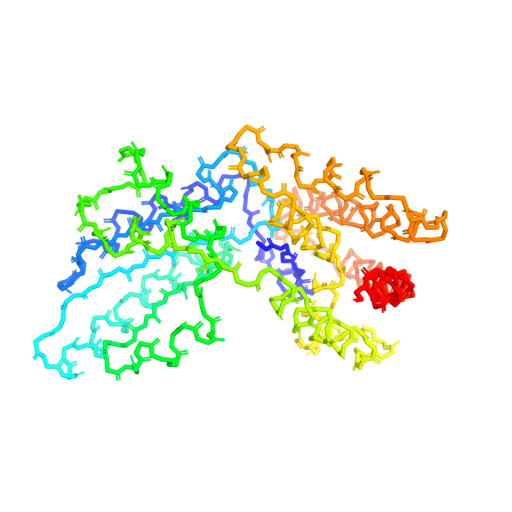 1.00 93.12 270 VAL A O 1
ATOM 2087 N N . ALA A 1 271 ? 15.916 -1.890 -8.069 1.00 92.94 271 ALA A N 1
ATOM 2088 C CA . ALA A 1 271 ? 15.270 -1.622 -6.792 1.00 92.94 271 ALA A CA 1
ATOM 2089 C C . ALA A 1 271 ? 15.879 -2.463 -5.664 1.00 92.94 271 ALA A C 1
ATOM 2091 O O . ALA A 1 271 ? 16.160 -1.934 -4.593 1.00 92.94 271 ALA A O 1
ATOM 2092 N N . LEU A 1 272 ? 16.145 -3.752 -5.891 1.00 91.69 272 LEU A N 1
ATOM 2093 C CA . LEU A 1 272 ? 16.772 -4.620 -4.896 1.00 91.69 272 LEU A CA 1
ATOM 2094 C C . LEU A 1 272 ? 18.157 -4.105 -4.486 1.00 91.69 272 LEU A C 1
ATOM 2096 O O . LEU A 1 272 ? 18.442 -4.016 -3.291 1.00 91.69 272 LEU A O 1
ATOM 2100 N N . ALA A 1 273 ? 18.997 -3.726 -5.453 1.00 91.19 273 ALA A N 1
ATOM 2101 C CA . ALA A 1 273 ? 20.323 -3.180 -5.175 1.00 91.19 273 ALA A CA 1
ATOM 2102 C C . ALA A 1 273 ? 20.242 -1.878 -4.358 1.00 91.19 273 ALA A C 1
ATOM 2104 O O . ALA A 1 273 ? 20.878 -1.768 -3.307 1.00 91.19 273 ALA A O 1
ATOM 2105 N N . ALA A 1 274 ? 19.406 -0.929 -4.792 1.00 93.38 274 ALA A N 1
ATOM 2106 C CA . ALA A 1 274 ? 19.186 0.326 -4.077 1.00 93.38 274 ALA A CA 1
ATOM 2107 C C . ALA A 1 274 ? 18.593 0.093 -2.674 1.00 93.38 274 ALA A C 1
ATOM 2109 O O . ALA A 1 274 ? 19.032 0.702 -1.701 1.00 93.38 274 ALA A O 1
ATOM 2110 N N . GLY A 1 275 ? 17.650 -0.840 -2.539 1.00 91.69 275 GLY A N 1
ATOM 2111 C CA . GLY A 1 275 ? 17.030 -1.217 -1.270 1.00 91.69 275 GLY A CA 1
ATOM 2112 C C . GLY A 1 275 ? 18.036 -1.758 -0.259 1.00 91.69 275 GLY A C 1
ATOM 2113 O O . GLY A 1 275 ? 18.008 -1.342 0.900 1.00 91.69 275 GLY A O 1
ATOM 2114 N N . VAL A 1 276 ? 18.949 -2.639 -0.688 1.00 90.44 276 VAL A N 1
ATOM 2115 C CA . VAL A 1 276 ? 20.035 -3.157 0.165 1.00 90.44 276 VAL A CA 1
ATOM 2116 C C . VAL A 1 276 ? 20.919 -2.010 0.650 1.00 90.44 276 VAL A C 1
ATOM 2118 O O . VAL A 1 276 ? 21.166 -1.885 1.849 1.00 90.44 276 VAL A O 1
ATOM 2121 N N . VAL A 1 277 ? 21.360 -1.135 -0.256 1.00 91.25 277 VAL A N 1
ATOM 2122 C CA . VAL A 1 277 ? 22.224 -0.002 0.105 1.00 91.25 277 VAL A CA 1
ATOM 2123 C C . VAL A 1 277 ? 21.516 0.954 1.064 1.00 91.25 277 VAL A C 1
ATOM 2125 O O . VAL A 1 277 ? 22.107 1.343 2.078 1.00 91.25 277 VAL A O 1
ATOM 2128 N N . ALA A 1 278 ? 20.257 1.295 0.785 1.00 90.12 278 ALA A N 1
ATOM 2129 C CA . ALA A 1 278 ? 19.463 2.191 1.611 1.00 90.12 278 ALA A CA 1
ATOM 2130 C C . ALA A 1 278 ? 19.277 1.621 3.027 1.00 90.12 278 ALA A C 1
ATOM 2132 O O . ALA A 1 278 ? 19.636 2.271 4.011 1.00 90.12 278 ALA A O 1
ATOM 2133 N N . VAL A 1 279 ? 18.797 0.377 3.149 1.00 87.88 279 VAL A N 1
ATOM 2134 C CA . VAL A 1 279 ? 18.506 -0.222 4.461 1.00 87.88 279 VAL A CA 1
ATOM 2135 C C . VAL A 1 279 ? 19.774 -0.498 5.270 1.00 87.88 279 VAL A C 1
ATOM 2137 O O . VAL A 1 279 ? 19.796 -0.239 6.474 1.00 87.88 279 VAL A O 1
ATOM 2140 N N . SER A 1 280 ? 20.855 -0.970 4.640 1.00 86.81 280 SER A N 1
ATOM 2141 C CA . SER A 1 280 ? 22.116 -1.241 5.341 1.00 86.81 280 SER A CA 1
ATOM 2142 C C . SER A 1 280 ? 22.818 0.045 5.774 1.00 86.81 280 SER A C 1
ATOM 2144 O O . SER A 1 280 ? 23.420 0.080 6.846 1.00 86.81 280 SER A O 1
ATOM 2146 N N . SER A 1 281 ? 22.754 1.114 4.977 1.00 86.88 281 SER A N 1
ATOM 2147 C CA . SER A 1 281 ? 23.329 2.407 5.373 1.00 86.88 281 SER A CA 1
ATOM 2148 C C . SER A 1 281 ? 22.546 3.023 6.526 1.00 86.88 281 SER A C 1
ATOM 2150 O O . SER A 1 281 ? 23.155 3.443 7.505 1.00 86.88 281 SER A O 1
ATOM 2152 N N . PHE A 1 282 ? 21.213 2.978 6.466 1.00 85.00 282 PHE A N 1
ATOM 2153 C CA . PHE A 1 282 ? 20.359 3.473 7.544 1.00 85.00 282 PHE A CA 1
ATOM 2154 C C . PHE A 1 282 ? 20.544 2.681 8.845 1.00 85.00 282 PHE A C 1
ATOM 2156 O O . PHE A 1 282 ? 20.701 3.263 9.913 1.00 85.00 282 PHE A O 1
ATOM 2163 N N . THR A 1 283 ? 20.623 1.349 8.756 1.00 83.12 283 THR A N 1
ATOM 2164 C CA . THR A 1 283 ? 20.892 0.489 9.921 1.00 83.12 283 THR A CA 1
ATOM 2165 C C . THR A 1 283 ? 22.240 0.817 10.565 1.00 83.12 283 THR A C 1
ATOM 2167 O O . THR A 1 283 ? 22.327 0.900 11.787 1.00 83.12 283 THR A O 1
ATOM 2170 N N . ARG A 1 284 ? 23.292 1.032 9.759 1.00 82.44 284 ARG A N 1
ATOM 2171 C CA . ARG A 1 284 ? 24.627 1.394 10.266 1.00 82.44 284 ARG A CA 1
ATOM 2172 C C . ARG A 1 284 ? 24.641 2.751 10.961 1.00 82.44 284 ARG A C 1
ATOM 2174 O O . ARG A 1 284 ? 25.231 2.838 12.028 1.00 82.44 284 ARG A O 1
ATOM 2181 N N . HIS A 1 285 ? 23.996 3.760 10.377 1.00 81.38 285 HIS A N 1
ATOM 2182 C CA . HIS A 1 285 ? 23.901 5.091 10.975 1.00 81.38 285 HIS A CA 1
ATOM 2183 C C . HIS A 1 285 ? 23.281 5.014 12.376 1.00 81.38 285 HIS A C 1
ATOM 2185 O O . HIS A 1 285 ? 23.926 5.376 13.354 1.00 81.38 285 HIS A O 1
ATOM 2191 N N . PHE A 1 286 ? 22.094 4.412 12.498 1.00 75.12 286 PHE A N 1
ATOM 2192 C CA . PHE A 1 286 ? 21.423 4.291 13.795 1.00 75.12 286 PHE A CA 1
ATOM 2193 C C . PHE A 1 286 ? 22.201 3.438 14.802 1.00 75.12 286 PHE A C 1
ATOM 2195 O O . PHE A 1 286 ? 22.276 3.804 15.970 1.00 75.12 286 PHE A O 1
ATOM 2202 N N . ALA A 1 287 ? 22.834 2.342 14.371 1.00 75.38 287 ALA A N 1
ATOM 2203 C CA . ALA A 1 287 ? 23.648 1.509 15.258 1.00 75.38 287 ALA A CA 1
ATOM 2204 C C . ALA A 1 287 ? 24.905 2.218 15.799 1.00 75.38 287 ALA A C 1
ATOM 2206 O O . ALA A 1 287 ? 25.446 1.783 16.808 1.00 75.38 287 ALA A O 1
ATOM 2207 N N . GLN A 1 288 ? 25.393 3.262 15.122 1.00 74.94 288 GLN A N 1
ATOM 2208 C CA . GLN A 1 288 ? 26.541 4.067 15.561 1.00 74.94 288 GLN A CA 1
ATOM 2209 C C . GLN A 1 288 ? 26.134 5.260 16.434 1.00 74.94 288 GLN A C 1
ATOM 2211 O O . GLN A 1 288 ? 26.959 5.760 17.194 1.00 74.94 288 GLN A O 1
ATOM 2216 N N . SER A 1 289 ? 24.890 5.723 16.305 1.00 62.78 289 SER A N 1
ATOM 2217 C CA . SER A 1 289 ? 24.323 6.828 17.086 1.00 62.78 289 SER A CA 1
ATOM 2218 C C . SER A 1 289 ? 23.680 6.392 18.412 1.00 62.78 289 SER A C 1
ATOM 2220 O O . SER A 1 289 ? 23.307 7.261 19.195 1.00 62.78 289 SER A O 1
ATOM 2222 N N . SER A 1 290 ? 23.533 5.079 18.638 1.00 56.00 290 SER A N 1
ATOM 2223 C CA . SER A 1 290 ? 23.003 4.456 19.869 1.00 56.00 290 SER A CA 1
ATOM 2224 C C . SER A 1 290 ? 24.126 4.091 20.836 1.00 56.00 290 SER A C 1
ATOM 2226 O O . SER A 1 290 ? 23.917 4.222 22.061 1.00 56.00 290 SER A O 1
#

Secondary structure (DSSP, 8-state):
-B----HHHHHTT-S--TTHHHHHHHHHHHHGGGSTTEEEEEEETTTTTT---TTB-EEEEEEE--SSHHHHHHHHHHHHHHHHHHHHHH---EEEE---TTS-HHHHHTTT--HHHHHHHHHHTT-TTT-TT---HHHHHHHTS---HHHHHHHHHHHHHHHHHTS-SS--TT-HHHHHHHHHHHTHHHHHHHHHHHHHS---TTTTTHHHHHHHTS---HHHHHHHHHHHHHHHHHHHHHHHHHHHGGG--HHHHHHHHHHHHHHHHHHHHHHHHHHHHHHHHHHHH-

Solvent-accessible surface area (backbone atoms only — not comparable to full-atom values): 16035 Å² total; per-residue (Å²): 105,60,64,60,81,40,61,70,34,50,55,63,36,55,54,33,50,100,59,16,64,58,54,36,49,53,47,49,66,65,51,49,64,71,42,73,48,43,54,35,47,34,54,37,67,44,61,73,70,74,67,54,55,77,36,36,48,44,41,36,43,54,44,66,60,59,95,45,74,70,51,38,53,52,40,52,51,52,47,50,55,50,50,53,52,39,25,71,74,26,37,32,52,67,51,70,63,72,74,69,86,84,60,52,66,66,67,42,67,78,69,68,70,50,49,67,58,29,38,52,49,50,58,38,58,71,38,74,92,32,24,60,70,75,81,65,75,60,45,60,48,52,44,68,56,89,73,67,49,67,63,53,49,52,55,50,45,54,51,50,42,53,55,56,76,66,42,76,94,61,62,42,81,88,40,71,66,37,41,54,45,48,29,58,43,50,44,40,58,64,54,51,4,46,53,44,23,64,65,70,69,63,80,60,87,83,41,86,68,37,29,56,55,38,45,70,69,50,96,66,55,67,68,33,55,54,19,42,50,50,29,48,49,52,51,49,52,51,54,53,53,48,53,59,48,56,75,47,31,71,68,53,46,74,65,57,50,50,52,50,52,53,49,50,41,54,51,41,54,56,40,51,55,26,37,46,48,28,45,54,49,52,48,51,54,54,67,71,77,108

Nearest PDB structures (foldseek):
  8xeh-assembly1_E  TM=6.375E-01  e=9.026E-03  Legionella pneumophila
  8xeo-assembly1_A  TM=5.895E-01  e=2.327E-02  Legionella pneumophila
  7ae9-assembly2_G  TM=4.693E-01  e=1.562E-02  Aphanizomenon flos-aquae 2012/KM1/D3
  2rff-assembly1_A  TM=5.140E-01  e=8.504E-02  Saccharolobus solfataricus P2
  3jyy-assembly1_A  TM=3.583E-01  e=1.888E-01  Enterococcus faecium

Sequence (290 aa):
MGVIYSSAELSRGHIPSECGHIEAAQSLVSEVPRLGGVVLTIVHGSVSEGRFNMRSDLDVAVTYIAETPADEYEVVDGIKAVLDRTEQKTHVKVESNIWPTDEPIAARSERMYDRLFANHLADSMLDANWSIGLSDSMISKISAMPVNIDKVMYNYLTYKHGGVTKAPRYFNSADSRSTLAMQRILELPKALGRKVAQSGGDLHPECTDGFQGALESVDMSDTFRDSVQTLRTIDGDYSGLLKDYVSLGPTISCAEVSEYEAWLADRYRVALAAGVVAVSSFTRHFAQSS

Radius of gyration: 19.96 Å; Cα contacts (8 Å, |Δi|>4): 359; chains: 1; bounding box: 52×37×52 Å

pLDDT: mean 78.77, std 13.35, range [33.94, 95.19]

Mean predicted aligned error: 7.99 Å